Protein AF-A0A5E8CIC0-F1 (afdb_monomer)

Nearest PDB structures (foldseek):
  3zmn-assembly1_A  TM=2.992E-01  e=5.998E-02  Thermus virus P23-77
  3zmn-assembly2_B  TM=2.640E-01  e=3.863E-02  Thermus virus P23-77
  4uzf-assembly1_B  TM=4.638E-01  e=5.771E+00  Corynebacterium ammoniagenes

Solvent-accessible surface area (backbone atoms only — not comparable to full-atom values): 14334 Å² total; per-residue (Å²): 133,67,66,70,59,53,53,54,54,51,55,51,54,63,77,63,66,60,96,82,53,87,76,54,77,46,60,49,79,55,92,96,39,84,49,69,70,79,81,89,80,71,82,80,65,93,77,69,77,67,50,43,38,37,36,42,49,39,69,47,34,42,41,41,83,91,77,33,32,39,39,35,65,70,59,86,79,26,30,36,39,30,54,34,68,86,74,70,45,68,46,69,48,54,73,64,69,58,24,46,46,48,64,42,81,52,90,89,17,34,57,74,49,52,26,51,29,38,38,36,43,87,97,39,79,42,68,34,34,43,64,41,41,41,78,53,95,72,15,46,37,33,36,47,47,63,95,66,94,72,65,55,66,44,54,68,28,37,35,41,36,43,60,74,73,80,63,65,87,62,56,39,75,45,74,42,84,92,79,36,70,48,56,39,91,84,82,59,51,46,37,27,34,75,48,79,45,82,44,86,62,63,77,66,23,70,73,70,75,44,45,83,83,60,60,47,56,25,43,33,38,30,30,72,84,79,63,53,75,46,84,40,75,68,68,93,80,75,80,84,128

pLDDT: mean 70.11, std 19.95, range [30.8, 96.62]

Sequence (241 aa):
MNENIIKLILQHIENNKNKKSIYQEDILLNENRLNIKIHQNSILDSHTLIKLLYVVKFNKAEFNPVNNTLVLPYNNNSIIEFEDRPGRNFRFIDHKSFSELWIDKSHNSFVNIPPNAVLYENNRLVMIVIKNAYLSNNNIVLEIETEQLLPLKLKDGAIFIDNKEIESEIPNEIEIKEKKKLCCSICKNNKFYTQKSMLRKGRVASYFNLEWLFDDKAIIYICSECSHIHWFKSKDKFLFK

Radius of gyration: 22.72 Å; Cα contacts (8 Å, |Δi|>4): 418; chains: 1; bounding box: 58×45×54 Å

Secondary structure (DSSP, 8-state):
--HHHHHHHHHHHHHT--TT-GGGTTEEEETTEEEE---------TT-----EEEEEEEEEEEETTTTEEEE---TT-EEEE-STTT--EEEE-HHHHHHTTT--STTSTTTSPPEEEEEETTEEEEEEEEEEEEETTEEEEEEE-SS---SEEEEEEEEEE-------S-EE-EETTTEEP--TTT---EEEEEEEEE--HHHHHHTT-GGGTPEEEEEEEETTT-PEEEEE-SS-----

Structure (mmCIF, N/CA/C/O backbone):
data_AF-A0A5E8CIC0-F1
#
_entry.id   AF-A0A5E8CIC0-F1
#
loop_
_atom_site.group_PDB
_atom_site.id
_atom_site.type_symbol
_atom_site.label_atom_id
_atom_site.label_alt_id
_atom_site.label_comp_id
_atom_site.label_asym_id
_atom_site.label_entity_id
_atom_site.label_seq_id
_atom_site.pdbx_PDB_ins_code
_atom_site.Cartn_x
_atom_site.Cartn_y
_atom_site.Cartn_z
_atom_site.occupancy
_atom_site.B_iso_or_equiv
_atom_site.auth_seq_id
_atom_site.auth_comp_id
_atom_site.auth_asym_id
_atom_site.auth_atom_id
_atom_site.pdbx_PDB_model_num
ATOM 1 N N . MET A 1 1 ? -12.520 -14.413 -19.252 1.00 47.12 1 MET A N 1
ATOM 2 C CA . MET A 1 1 ? -12.719 -15.196 -18.009 1.00 47.12 1 MET A CA 1
ATOM 3 C C . MET A 1 1 ? -13.109 -16.610 -18.424 1.00 47.12 1 MET A C 1
ATOM 5 O O . MET A 1 1 ? -13.929 -16.729 -19.320 1.00 47.12 1 MET A O 1
ATOM 9 N N . ASN A 1 2 ? -12.457 -17.652 -17.904 1.00 39.94 2 ASN A N 1
ATOM 10 C CA . ASN A 1 2 ? -12.567 -19.023 -18.428 1.00 39.94 2 ASN A CA 1
ATOM 11 C C . ASN A 1 2 ? -13.924 -19.652 -18.037 1.00 39.94 2 ASN A C 1
ATOM 13 O O . ASN A 1 2 ? -14.198 -19.802 -16.847 1.00 39.94 2 ASN A O 1
ATOM 17 N N . GLU A 1 3 ? -14.774 -19.997 -19.011 1.00 44.31 3 GLU A N 1
ATOM 18 C CA . GLU A 1 3 ? -16.147 -20.506 -18.798 1.00 44.31 3 GLU A CA 1
ATOM 19 C C . GLU A 1 3 ? -16.216 -21.729 -17.871 1.00 44.31 3 GLU A C 1
ATOM 21 O O . GLU A 1 3 ? -17.194 -21.917 -17.144 1.00 44.31 3 GLU A O 1
ATOM 26 N N . ASN A 1 4 ? -15.153 -22.533 -17.838 1.00 47.78 4 ASN A N 1
ATOM 27 C CA . ASN A 1 4 ? -15.059 -23.707 -16.974 1.00 47.78 4 ASN A CA 1
ATOM 28 C C . ASN A 1 4 ? -15.017 -23.345 -15.483 1.00 47.78 4 ASN A C 1
ATOM 30 O O . ASN A 1 4 ? -15.596 -24.053 -14.663 1.00 47.78 4 ASN A O 1
ATOM 34 N N . ILE A 1 5 ? -14.399 -22.214 -15.129 1.00 44.72 5 ILE A N 1
ATOM 35 C CA . ILE A 1 5 ? -14.364 -21.727 -13.744 1.00 44.72 5 ILE A CA 1
ATOM 36 C C . ILE A 1 5 ? -15.764 -21.273 -13.318 1.00 44.72 5 ILE A C 1
ATOM 38 O O . ILE A 1 5 ? -16.198 -21.572 -12.209 1.00 44.72 5 ILE A O 1
ATOM 42 N N . ILE A 1 6 ? -16.503 -20.617 -14.219 1.00 48.91 6 ILE A N 1
ATOM 43 C CA . ILE A 1 6 ? -17.875 -20.164 -13.952 1.00 48.91 6 ILE A CA 1
ATOM 44 C C . ILE A 1 6 ? -18.789 -21.366 -13.684 1.00 48.91 6 ILE A C 1
ATOM 46 O O . ILE A 1 6 ? -19.498 -21.377 -12.682 1.00 48.91 6 ILE A O 1
ATOM 50 N N . LYS A 1 7 ? -18.729 -22.417 -14.512 1.00 51.09 7 LYS A N 1
ATOM 51 C CA . LYS A 1 7 ? -19.542 -23.634 -14.326 1.00 51.09 7 LYS A CA 1
ATOM 52 C C . LYS A 1 7 ? -19.268 -24.339 -12.993 1.00 51.09 7 LYS A C 1
ATOM 54 O O . LYS A 1 7 ? -20.214 -24.758 -12.329 1.00 51.09 7 LYS A O 1
ATOM 59 N N . LEU A 1 8 ? -18.001 -24.415 -12.579 1.00 52.31 8 LEU A N 1
ATOM 60 C CA . LEU A 1 8 ? -17.613 -25.009 -11.295 1.00 52.31 8 LEU A CA 1
ATOM 61 C C . LEU A 1 8 ? -18.148 -24.210 -10.099 1.00 52.31 8 LEU A C 1
ATOM 63 O O . LEU A 1 8 ? -18.638 -24.801 -9.137 1.00 52.31 8 LEU A O 1
ATOM 67 N N . ILE A 1 9 ? -18.108 -22.875 -10.174 1.00 50.38 9 ILE A N 1
ATOM 68 C CA . ILE A 1 9 ? -18.680 -21.998 -9.142 1.00 50.38 9 ILE A CA 1
ATOM 69 C C . ILE A 1 9 ? -20.198 -22.218 -9.042 1.00 50.38 9 ILE A C 1
ATOM 71 O O . ILE A 1 9 ? -20.721 -22.389 -7.941 1.00 50.38 9 ILE A O 1
ATOM 75 N N . LEU A 1 10 ? -20.898 -22.278 -10.179 1.00 53.88 10 LEU A N 1
ATOM 76 C CA . LEU A 1 10 ? -22.354 -22.447 -10.225 1.00 53.88 10 LEU A CA 1
ATOM 77 C C . LEU A 1 10 ? -22.821 -23.793 -9.651 1.00 53.88 10 LEU A C 1
ATOM 79 O O . LEU A 1 10 ? -23.682 -23.807 -8.770 1.00 53.88 10 LEU A O 1
ATOM 83 N N . GLN A 1 11 ? -22.215 -24.909 -10.071 1.00 57.19 11 GLN A N 1
ATOM 84 C CA . GLN A 1 11 ? -22.552 -26.240 -9.545 1.00 57.19 11 GLN A CA 1
ATOM 85 C C . GLN A 1 11 ? -22.334 -26.338 -8.031 1.00 57.19 11 GLN A C 1
ATOM 87 O O . GLN A 1 11 ? -23.112 -26.969 -7.316 1.00 57.19 11 GLN A O 1
ATOM 92 N N . HIS A 1 12 ? -21.285 -25.699 -7.513 1.00 54.22 12 HIS A N 1
ATOM 93 C CA . HIS A 1 12 ? -20.985 -25.758 -6.089 1.00 54.22 12 HIS A CA 1
ATOM 94 C C . HIS A 1 12 ? -21.960 -24.925 -5.241 1.00 54.22 12 HIS A C 1
ATOM 96 O O . HIS A 1 12 ? -22.318 -25.347 -4.139 1.00 54.22 12 HIS A O 1
ATOM 102 N N . ILE A 1 13 ? -22.424 -23.774 -5.747 1.00 54.78 13 ILE A N 1
ATOM 103 C CA . ILE A 1 13 ? -23.459 -22.963 -5.084 1.00 54.78 13 ILE A CA 1
ATOM 104 C C . ILE A 1 13 ? -24.761 -23.761 -4.966 1.00 54.78 13 ILE A C 1
ATOM 106 O O . ILE A 1 13 ? -25.370 -23.776 -3.897 1.00 54.78 13 ILE A O 1
ATOM 110 N N . GLU A 1 14 ? -25.168 -24.464 -6.024 1.00 60.12 14 GLU A N 1
ATOM 111 C CA . GLU A 1 14 ? -26.370 -25.304 -5.999 1.00 60.12 14 GLU A CA 1
ATOM 112 C C . GLU A 1 14 ? -26.264 -26.456 -5.000 1.00 60.12 14 GLU A C 1
ATOM 114 O O . GLU A 1 14 ? -27.178 -26.651 -4.197 1.00 60.12 14 GLU A O 1
ATOM 119 N N . ASN A 1 15 ? -25.125 -27.153 -4.978 1.00 59.12 15 ASN A N 1
ATOM 120 C CA . ASN A 1 15 ? -24.896 -28.291 -4.085 1.00 59.12 15 ASN A CA 1
ATOM 121 C C . ASN A 1 15 ? -24.898 -27.914 -2.594 1.00 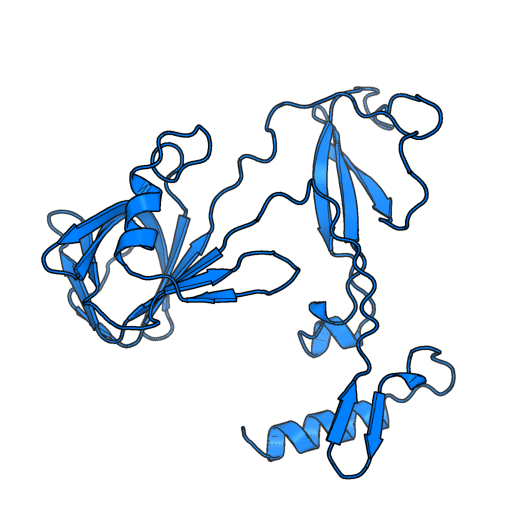59.12 15 ASN A C 1
ATOM 123 O O . ASN A 1 15 ? -25.146 -28.767 -1.745 1.00 59.12 15 ASN A O 1
ATOM 127 N N . ASN A 1 16 ? -24.649 -26.643 -2.261 1.00 52.16 16 ASN A N 1
ATOM 128 C CA . ASN A 1 16 ? -24.585 -26.153 -0.882 1.00 52.16 16 ASN A CA 1
ATOM 129 C C . ASN A 1 16 ? -25.792 -25.286 -0.477 1.00 52.16 16 ASN A C 1
ATOM 131 O O . ASN A 1 16 ? -25.762 -24.627 0.569 1.00 52.16 16 ASN A O 1
ATOM 135 N N . LYS A 1 17 ? -26.881 -25.289 -1.263 1.00 54.56 17 LYS A N 1
ATOM 136 C CA . LYS A 1 17 ? -28.142 -24.625 -0.896 1.00 54.56 17 LYS A CA 1
ATOM 137 C C . LYS A 1 17 ? -28.760 -25.274 0.349 1.00 54.56 17 LYS A C 1
ATOM 139 O O . LYS A 1 17 ? -29.535 -26.223 0.277 1.00 54.56 17 LYS A O 1
ATOM 144 N N . ASN A 1 18 ? -28.467 -24.720 1.522 1.00 48.91 18 ASN A N 1
ATOM 145 C CA . ASN A 1 18 ? -29.140 -25.084 2.765 1.00 48.91 18 ASN A CA 1
ATOM 146 C C . ASN A 1 18 ? -30.475 -24.327 2.903 1.00 48.91 18 ASN A C 1
ATOM 148 O O . ASN A 1 18 ? -30.463 -23.139 3.216 1.00 48.91 18 ASN A O 1
ATOM 152 N N . LYS A 1 19 ? -31.611 -25.008 2.693 1.00 52.91 19 LYS A N 1
ATOM 153 C CA . LYS A 1 19 ? -32.980 -24.440 2.600 1.00 52.91 19 LYS A CA 1
ATOM 154 C C . LYS A 1 19 ? -33.474 -23.626 3.818 1.00 52.91 19 LYS A C 1
ATOM 156 O O . LYS A 1 19 ? -34.600 -23.147 3.804 1.00 52.91 19 LYS A O 1
ATOM 161 N N . LYS A 1 20 ? -32.680 -23.504 4.887 1.00 46.34 20 LYS A N 1
ATOM 162 C CA . LYS A 1 20 ? -33.003 -22.754 6.118 1.00 46.34 20 LYS A CA 1
ATOM 163 C C . LYS A 1 20 ? -32.252 -21.419 6.259 1.00 46.34 20 LYS A C 1
ATOM 165 O O . LYS A 1 20 ? -32.403 -20.749 7.276 1.00 46.34 20 LYS A O 1
ATOM 170 N N . SER A 1 21 ? -31.404 -21.045 5.299 1.00 42.50 21 SER A N 1
ATOM 171 C CA . SER A 1 21 ? -30.601 -19.818 5.373 1.00 42.50 21 SER A CA 1
ATOM 172 C C . SER A 1 21 ? -31.376 -18.601 4.865 1.00 42.50 21 SER A C 1
ATOM 174 O O . SER A 1 21 ? -31.665 -18.506 3.679 1.00 42.50 21 SER A O 1
ATOM 176 N N . ILE A 1 22 ? -31.614 -17.629 5.748 1.00 38.38 22 ILE A N 1
ATOM 177 C CA . ILE A 1 22 ? -32.258 -16.333 5.447 1.00 38.38 22 ILE A CA 1
ATOM 178 C C . ILE A 1 22 ? -31.458 -15.482 4.438 1.00 38.38 22 ILE A C 1
ATOM 180 O O . ILE A 1 22 ? -32.002 -14.586 3.813 1.00 38.38 22 ILE A O 1
ATOM 184 N N . TYR A 1 23 ? -30.167 -15.775 4.249 1.00 38.03 23 TYR A N 1
ATOM 185 C CA . TYR A 1 23 ? -29.283 -15.063 3.314 1.00 38.03 23 TYR A CA 1
ATOM 186 C C . TYR A 1 23 ? -29.353 -15.595 1.871 1.00 38.03 23 TYR A C 1
ATOM 188 O O . TYR A 1 23 ? -28.589 -15.159 1.015 1.00 38.03 23 TYR A O 1
ATOM 196 N N . GLN A 1 24 ? -30.203 -16.591 1.596 1.00 43.81 24 GLN A N 1
ATOM 197 C CA . GLN A 1 24 ? -30.346 -17.158 0.248 1.00 43.81 24 GLN A CA 1
ATOM 198 C C . GLN A 1 24 ? -31.215 -16.315 -0.686 1.00 43.81 24 GLN A C 1
ATOM 200 O O . GLN A 1 24 ? -31.141 -16.514 -1.895 1.00 43.81 24 GLN A O 1
ATOM 205 N N . GLU A 1 25 ? -32.003 -15.378 -0.158 1.00 43.22 25 GLU A N 1
ATOM 206 C CA . GLU A 1 25 ? -32.890 -14.538 -0.971 1.00 43.22 25 GLU A CA 1
ATOM 207 C C . GLU A 1 25 ? -32.123 -13.514 -1.830 1.00 43.22 25 GLU A C 1
ATOM 209 O O . GLU A 1 25 ? -32.597 -13.137 -2.901 1.00 43.22 25 GLU A O 1
ATOM 214 N N . ASP A 1 26 ? -30.902 -13.136 -1.430 1.00 43.47 26 ASP A N 1
ATOM 215 C CA . ASP A 1 26 ? -30.087 -12.124 -2.123 1.00 43.47 26 ASP A CA 1
ATOM 216 C C . ASP A 1 26 ? -29.280 -12.667 -3.314 1.00 43.47 26 ASP A C 1
ATOM 218 O O . ASP A 1 26 ? -28.617 -11.896 -4.013 1.00 43.47 26 ASP A O 1
ATOM 222 N N . ILE A 1 27 ? -29.322 -13.984 -3.551 1.00 44.53 27 ILE A N 1
ATOM 223 C CA . ILE A 1 27 ? -28.591 -14.660 -4.628 1.00 44.53 27 ILE A CA 1
ATOM 224 C C . ILE A 1 27 ? -29.597 -15.408 -5.507 1.00 44.53 27 ILE A C 1
ATOM 226 O O . ILE A 1 27 ? -29.820 -16.613 -5.364 1.00 44.53 27 ILE A O 1
ATOM 230 N N . LEU A 1 28 ? -30.206 -14.684 -6.446 1.00 48.31 28 LEU A N 1
ATOM 231 C CA . LEU A 1 28 ? -31.059 -15.274 -7.477 1.00 48.31 28 LEU A CA 1
ATOM 232 C C . LEU A 1 28 ? -30.212 -15.630 -8.702 1.00 48.31 28 LEU A C 1
ATOM 234 O O . LEU A 1 28 ? -29.611 -14.766 -9.343 1.00 48.31 28 LEU A O 1
ATOM 238 N N . LEU A 1 29 ? -30.182 -16.925 -9.013 1.00 43.41 29 LEU A N 1
ATOM 239 C CA . LEU A 1 29 ? -29.574 -17.493 -10.210 1.00 43.41 29 LEU A CA 1
ATOM 240 C C . LEU A 1 29 ? -30.658 -17.679 -11.268 1.00 43.41 29 LEU A C 1
ATOM 242 O O . LEU A 1 29 ? -31.354 -18.689 -11.260 1.00 43.41 29 LEU A O 1
ATOM 246 N N . ASN A 1 30 ? -30.781 -16.712 -12.174 1.00 48.06 30 ASN A N 1
ATOM 247 C CA . ASN A 1 30 ? -31.585 -16.856 -13.384 1.00 48.06 30 ASN A CA 1
ATOM 248 C C . ASN A 1 30 ? -30.647 -16.747 -14.592 1.00 48.06 30 ASN A C 1
ATOM 250 O O . ASN A 1 30 ? -29.820 -15.841 -14.650 1.00 48.06 30 ASN A O 1
ATOM 254 N N . GLU A 1 31 ? -30.765 -17.677 -15.544 1.00 45.78 31 GLU A N 1
ATOM 255 C CA . GLU A 1 31 ? -30.149 -17.571 -16.879 1.00 45.78 31 GLU A CA 1
ATOM 256 C C . GLU A 1 31 ? -28.626 -17.308 -16.882 1.00 45.78 31 GLU A C 1
ATOM 258 O O . GLU A 1 31 ? -28.138 -16.418 -17.577 1.00 45.78 31 GLU A O 1
ATOM 263 N N . ASN A 1 32 ? -27.846 -18.062 -16.093 1.00 44.47 32 ASN A N 1
ATOM 264 C CA . ASN A 1 32 ? -26.386 -17.882 -15.968 1.00 44.47 32 ASN A CA 1
ATOM 265 C C . ASN A 1 32 ? -25.946 -16.476 -15.505 1.00 44.47 32 ASN A C 1
ATOM 267 O O . ASN A 1 32 ? -24.797 -16.079 -15.715 1.00 44.47 32 ASN A O 1
ATOM 271 N N . ARG A 1 33 ? -26.830 -15.719 -14.846 1.00 39.69 33 ARG A N 1
ATOM 272 C CA . ARG A 1 33 ? -26.513 -14.430 -14.227 1.00 39.69 33 ARG A CA 1
ATOM 273 C C . ARG A 1 33 ? -26.614 -14.534 -12.711 1.00 39.69 33 ARG A C 1
ATOM 275 O O . ARG A 1 33 ? -27.613 -15.000 -12.169 1.00 39.69 33 ARG A O 1
ATOM 282 N N . LEU A 1 34 ? -25.555 -14.094 -12.034 1.00 43.50 34 LEU A N 1
ATOM 283 C CA . LEU A 1 34 ? -25.516 -13.954 -10.583 1.00 43.50 34 LEU A CA 1
ATOM 284 C C . LEU A 1 34 ? -25.986 -12.539 -10.230 1.00 43.50 34 LEU A C 1
ATOM 286 O O . LEU A 1 34 ? -25.218 -11.585 -10.352 1.00 43.50 34 LEU A O 1
ATOM 290 N N . ASN A 1 35 ? -27.244 -12.398 -9.817 1.00 42.59 35 ASN A N 1
ATOM 291 C CA . ASN A 1 35 ? -27.768 -11.121 -9.343 1.00 42.59 35 ASN A CA 1
ATOM 292 C C . ASN A 1 35 ? -27.580 -11.031 -7.829 1.00 42.59 35 ASN A C 1
ATOM 294 O O . ASN A 1 35 ? -28.303 -11.685 -7.082 1.00 42.59 35 ASN A O 1
ATOM 298 N N . ILE A 1 36 ? -26.607 -10.225 -7.398 1.00 45.16 36 ILE A N 1
ATOM 299 C CA . ILE A 1 36 ? -26.367 -9.900 -5.989 1.00 45.16 36 ILE A CA 1
ATOM 300 C C . ILE A 1 36 ? -27.030 -8.551 -5.709 1.00 45.16 36 ILE A C 1
ATOM 302 O O . ILE A 1 36 ? -26.606 -7.529 -6.255 1.00 45.16 36 ILE A O 1
ATOM 306 N N . LYS A 1 37 ? -28.051 -8.523 -4.849 1.00 41.00 37 LYS A N 1
ATOM 307 C CA . LYS A 1 37 ? -28.576 -7.257 -4.320 1.00 41.00 37 LYS A CA 1
ATOM 308 C C . LYS A 1 37 ? -27.679 -6.783 -3.181 1.00 41.00 37 LYS A C 1
ATOM 310 O O . LYS A 1 37 ? -27.692 -7.341 -2.091 1.00 41.00 37 LYS A O 1
ATOM 315 N N . ILE A 1 38 ? -26.888 -5.744 -3.435 1.00 39.06 38 ILE A N 1
ATOM 316 C CA . ILE A 1 38 ? -26.099 -5.087 -2.391 1.00 39.06 38 ILE A CA 1
ATOM 317 C C . ILE A 1 38 ? -27.011 -4.078 -1.691 1.00 39.06 38 ILE A C 1
ATOM 319 O O . ILE A 1 38 ? -27.370 -3.051 -2.268 1.00 39.06 38 ILE A O 1
ATOM 323 N N . HIS A 1 39 ? -27.389 -4.355 -0.444 1.00 37.19 39 HIS A N 1
ATOM 324 C CA . HIS A 1 39 ? -28.019 -3.351 0.407 1.00 37.19 39 HIS A CA 1
ATOM 325 C C . HIS A 1 39 ? -26.967 -2.311 0.813 1.00 37.19 39 HIS A C 1
ATOM 327 O O . HIS A 1 39 ? -26.122 -2.567 1.670 1.00 37.19 39 HIS A O 1
ATOM 333 N N . GLN A 1 40 ? -27.010 -1.134 0.186 1.00 37.78 40 GLN A N 1
ATOM 334 C CA . GLN A 1 40 ? -26.218 0.024 0.596 1.00 37.78 40 GLN A CA 1
ATOM 335 C C . GLN A 1 40 ? -26.738 0.557 1.933 1.00 37.78 40 GLN A C 1
ATOM 337 O O . GLN A 1 40 ? -27.551 1.471 1.970 1.00 37.78 40 GLN A O 1
ATOM 342 N N . ASN A 1 41 ? -26.250 -0.003 3.034 1.00 38.91 41 ASN A N 1
ATOM 343 C CA . ASN A 1 41 ? -26.293 0.656 4.332 1.00 38.91 41 ASN A CA 1
ATOM 344 C C . ASN A 1 41 ? -24.859 0.817 4.830 1.00 38.91 41 ASN A C 1
ATOM 346 O O . ASN A 1 41 ? -24.357 0.015 5.612 1.00 38.91 41 ASN A O 1
ATOM 350 N N . SER A 1 42 ? -24.201 1.877 4.377 1.00 38.28 42 SER A N 1
ATOM 351 C CA . SER A 1 42 ? -23.064 2.438 5.094 1.00 38.28 42 SER A CA 1
ATOM 352 C C . SER A 1 42 ? -23.201 3.950 5.080 1.00 38.28 42 SER A C 1
ATOM 354 O O . SER A 1 42 ? -22.819 4.618 4.121 1.00 38.28 42 SER A O 1
ATOM 356 N N . ILE A 1 43 ? -23.787 4.473 6.154 1.00 37.22 43 ILE A N 1
ATOM 357 C CA . ILE A 1 43 ? -23.564 5.856 6.557 1.00 37.22 43 ILE A CA 1
ATOM 358 C C . ILE A 1 43 ? -22.055 5.970 6.789 1.00 37.22 43 ILE A C 1
ATOM 360 O O . ILE A 1 43 ? -21.462 5.172 7.518 1.00 37.22 43 ILE A O 1
ATOM 364 N N . LEU A 1 44 ? -21.432 6.894 6.069 1.00 37.81 44 LEU A N 1
ATOM 365 C CA . LEU A 1 44 ? -20.011 7.180 6.154 1.00 37.81 44 LEU A CA 1
ATOM 366 C C . LEU A 1 44 ? -19.749 7.843 7.514 1.00 37.81 44 LEU A C 1
ATOM 368 O O . LEU A 1 44 ? -19.946 9.046 7.663 1.00 37.81 44 LEU A O 1
ATOM 372 N N . ASP A 1 45 ? -19.350 7.059 8.517 1.00 38.34 45 ASP A N 1
ATOM 373 C CA . ASP A 1 45 ? -18.849 7.610 9.777 1.00 38.34 45 ASP A CA 1
ATOM 374 C C . ASP A 1 45 ? -17.614 8.467 9.475 1.00 38.34 45 ASP A C 1
ATOM 376 O O . ASP A 1 45 ? -16.582 7.966 9.008 1.00 38.34 45 ASP A O 1
ATOM 380 N N . SER A 1 46 ? -17.724 9.762 9.773 1.00 39.94 46 SER A N 1
ATOM 381 C CA . SER A 1 46 ? -16.785 10.849 9.460 1.00 39.94 46 SER A CA 1
ATOM 382 C C . SER A 1 46 ? -15.418 10.765 10.159 1.00 39.94 46 SER A C 1
ATOM 384 O O . SER A 1 46 ? -14.669 11.737 10.172 1.00 39.94 46 SER A O 1
ATOM 386 N N . HIS A 1 47 ? -15.070 9.611 10.730 1.00 41.25 47 HIS A N 1
ATOM 387 C CA . HIS A 1 47 ? -13.788 9.347 11.390 1.00 41.25 47 HIS A CA 1
ATOM 388 C C . HIS A 1 47 ? -13.129 8.039 10.929 1.00 41.25 47 HIS A C 1
ATOM 390 O O . HIS A 1 47 ? -12.279 7.475 11.621 1.00 41.25 47 HIS A O 1
ATOM 396 N N . THR A 1 48 ? -13.500 7.514 9.759 1.00 42.97 48 THR A N 1
ATOM 397 C CA . THR A 1 48 ? -12.743 6.409 9.159 1.00 42.97 48 THR A CA 1
ATOM 398 C C . THR A 1 48 ? -11.478 6.974 8.523 1.00 42.97 48 THR A C 1
ATOM 400 O O . THR A 1 48 ? -11.524 7.533 7.434 1.00 42.97 48 THR A O 1
ATOM 403 N N . LEU A 1 49 ? -10.359 6.864 9.244 1.00 48.91 49 LEU A N 1
ATOM 404 C CA . LEU A 1 49 ? -9.031 7.158 8.715 1.00 48.91 49 LEU A CA 1
ATOM 405 C C . LEU A 1 49 ? -8.819 6.350 7.426 1.00 48.91 49 LEU A C 1
ATOM 407 O O . LEU A 1 49 ? -9.040 5.137 7.380 1.00 48.91 49 LEU A O 1
ATOM 411 N N . ILE A 1 50 ? -8.474 7.072 6.367 1.00 50.38 50 ILE A N 1
ATOM 412 C CA . ILE A 1 50 ? -8.294 6.572 5.007 1.00 50.38 50 ILE A CA 1
ATOM 413 C C . ILE A 1 50 ? -7.024 5.710 4.995 1.00 50.38 50 ILE A C 1
ATOM 415 O O . ILE A 1 50 ? -5.905 6.219 5.025 1.00 50.38 50 ILE A O 1
ATOM 419 N N . LYS A 1 51 ? -7.189 4.382 4.978 1.00 57.91 51 LYS A N 1
ATOM 420 C CA . LYS A 1 51 ? -6.077 3.426 4.876 1.00 57.91 51 LYS A CA 1
ATOM 421 C C . LYS A 1 51 ? -5.662 3.284 3.415 1.00 57.91 51 LYS A C 1
ATOM 423 O O . LYS A 1 51 ? -6.161 2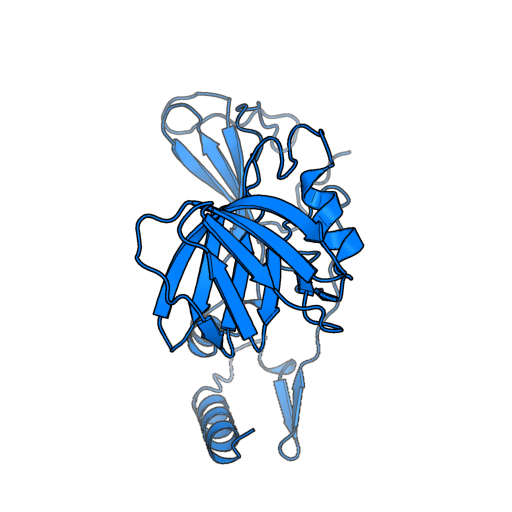.397 2.723 1.00 57.91 51 LYS A O 1
ATOM 428 N N . LEU A 1 52 ? -4.717 4.106 2.969 1.00 64.62 52 LEU A N 1
ATOM 429 C CA . LEU A 1 52 ? -4.254 4.106 1.580 1.00 64.62 52 LEU A CA 1
ATOM 430 C C . LEU A 1 52 ? -3.315 2.927 1.292 1.00 64.62 52 LEU A C 1
ATOM 432 O O . LEU A 1 52 ? -2.358 2.682 2.025 1.00 64.62 52 LEU A O 1
ATOM 436 N N . LEU A 1 53 ? -3.613 2.185 0.228 1.00 77.75 53 LEU A N 1
ATOM 437 C CA . LEU A 1 53 ? -2.688 1.259 -0.430 1.00 77.75 53 LEU A CA 1
ATOM 438 C C . LEU A 1 53 ? -2.435 1.823 -1.823 1.00 77.75 53 LEU A C 1
ATOM 440 O O . LEU A 1 53 ? -3.387 2.214 -2.500 1.00 77.75 53 LEU A O 1
ATOM 444 N N . TYR A 1 54 ? -1.186 1.818 -2.269 1.00 86.00 54 TYR A N 1
ATOM 445 C CA . TYR A 1 54 ? -0.848 2.187 -3.637 1.00 86.00 54 TYR A CA 1
ATOM 446 C C . TYR A 1 54 ? -0.311 0.982 -4.394 1.00 86.00 54 TYR A C 1
ATOM 448 O O . TYR A 1 54 ? 0.421 0.156 -3.848 1.00 86.00 54 TYR A O 1
ATOM 456 N N . VAL A 1 55 ? -0.666 0.880 -5.670 1.00 88.19 55 VAL A N 1
ATOM 457 C CA . VAL A 1 55 ? -0.096 -0.105 -6.589 1.00 88.19 55 VAL A CA 1
ATOM 458 C C . VAL A 1 55 ? 0.477 0.622 -7.787 1.00 88.19 55 VAL A C 1
ATOM 460 O O . VAL A 1 55 ? -0.271 1.222 -8.555 1.00 88.19 55 VAL A O 1
ATOM 463 N N . VAL A 1 56 ? 1.794 0.535 -7.964 1.00 90.81 56 VAL A N 1
ATOM 464 C CA . VAL A 1 56 ? 2.502 1.091 -9.120 1.00 90.81 56 VAL A CA 1
ATOM 465 C C . VAL A 1 56 ? 2.847 -0.044 -10.076 1.00 90.81 56 VAL A C 1
ATOM 467 O O . VAL A 1 56 ? 3.740 -0.845 -9.812 1.00 90.81 56 VAL A O 1
ATOM 470 N N . LYS A 1 57 ? 2.118 -0.141 -11.184 1.00 91.62 57 LYS A N 1
ATOM 471 C CA . LYS A 1 57 ? 2.357 -1.109 -12.260 1.00 91.62 57 LYS A CA 1
ATOM 472 C C . LYS A 1 57 ? 3.425 -0.592 -13.212 1.00 91.62 57 LYS A C 1
ATOM 474 O O . LYS A 1 57 ? 3.468 0.599 -13.509 1.00 91.62 57 LYS A O 1
ATOM 479 N N . PHE A 1 58 ? 4.229 -1.488 -13.768 1.00 90.69 58 PHE A N 1
ATOM 480 C CA . PHE A 1 58 ? 5.210 -1.127 -14.783 1.00 90.69 58 PHE A CA 1
ATOM 481 C C . PHE A 1 58 ? 5.410 -2.260 -15.789 1.00 90.69 58 PHE A C 1
ATOM 483 O O . PHE A 1 58 ? 5.500 -3.427 -15.424 1.00 90.69 58 PHE A O 1
ATOM 490 N N . ASN A 1 59 ? 5.546 -1.906 -17.068 1.00 89.81 59 ASN A N 1
ATOM 491 C CA . ASN A 1 59 ? 5.939 -2.868 -18.107 1.00 89.81 59 ASN A CA 1
ATOM 492 C C . ASN A 1 59 ? 7.464 -3.032 -18.154 1.00 89.81 59 ASN A C 1
ATOM 494 O O . ASN A 1 59 ? 7.987 -4.062 -18.569 1.00 89.81 59 ASN A O 1
ATOM 498 N N . LYS A 1 60 ? 8.193 -1.996 -17.731 1.00 93.44 60 LYS A N 1
ATOM 499 C CA . LYS A 1 60 ? 9.650 -1.973 -17.650 1.00 93.44 60 LYS A CA 1
ATOM 500 C C . LYS A 1 60 ? 10.066 -1.129 -16.453 1.00 93.44 60 LYS A C 1
ATOM 502 O O . LYS A 1 60 ? 9.490 -0.067 -16.255 1.00 93.44 60 LYS A O 1
ATOM 507 N N . ALA A 1 61 ? 11.072 -1.568 -15.712 1.00 94.75 61 ALA A N 1
ATOM 508 C CA . ALA A 1 61 ? 11.766 -0.747 -14.728 1.00 94.75 61 ALA A CA 1
ATOM 509 C C . ALA A 1 61 ? 13.277 -0.962 -14.839 1.00 94.75 61 ALA A C 1
ATOM 511 O O . ALA A 1 61 ? 13.728 -2.038 -15.246 1.00 94.75 61 ALA A O 1
ATOM 512 N N . GLU A 1 62 ? 14.057 0.061 -14.504 1.00 96.62 62 GLU A N 1
ATOM 513 C CA . GLU A 1 62 ? 15.519 -0.011 -14.494 1.00 96.62 62 GLU A CA 1
ATOM 514 C C . GLU A 1 62 ? 16.030 0.211 -13.075 1.00 96.62 62 GLU A C 1
ATOM 516 O O . GLU A 1 62 ? 15.760 1.246 -12.468 1.00 96.62 62 GLU A O 1
ATOM 521 N N . PHE A 1 63 ? 16.736 -0.784 -12.544 1.00 96.31 63 PHE A N 1
ATOM 522 C CA . PHE A 1 63 ? 17.343 -0.722 -11.223 1.00 96.31 63 PHE A CA 1
ATOM 523 C C . PHE A 1 63 ? 18.818 -0.350 -11.345 1.00 96.31 63 PHE A C 1
ATOM 525 O O . PHE A 1 63 ? 19.575 -0.991 -12.081 1.00 96.31 63 PHE A O 1
ATOM 532 N N . ASN A 1 64 ? 19.228 0.670 -10.599 1.00 95.50 64 ASN A N 1
ATOM 533 C CA . ASN A 1 64 ? 20.614 1.075 -10.464 1.00 95.50 64 ASN A CA 1
ATOM 534 C C . ASN A 1 64 ? 21.137 0.677 -9.069 1.00 95.50 64 ASN A C 1
ATOM 536 O O . ASN A 1 64 ? 20.737 1.279 -8.073 1.00 95.50 64 ASN A O 1
ATOM 540 N N . PRO A 1 65 ? 22.053 -0.305 -8.979 1.00 92.06 65 PRO A N 1
ATOM 541 C CA . PRO A 1 65 ? 22.573 -0.787 -7.701 1.00 92.06 65 PRO A CA 1
ATOM 542 C C . PRO A 1 65 ? 23.571 0.175 -7.039 1.00 92.06 65 PRO A C 1
ATOM 544 O O . PRO A 1 65 ? 23.912 -0.020 -5.880 1.00 92.06 65 PRO A O 1
ATOM 547 N N . VAL A 1 66 ? 24.078 1.192 -7.750 1.00 90.44 66 VAL A N 1
ATOM 548 C CA . VAL A 1 66 ? 25.079 2.128 -7.200 1.00 90.44 66 VAL A CA 1
ATOM 549 C C . VAL A 1 66 ? 24.438 3.115 -6.228 1.00 90.44 66 VAL A C 1
ATOM 551 O O . VAL A 1 66 ? 25.016 3.444 -5.199 1.00 90.44 66 VAL A O 1
ATOM 554 N N . ASN A 1 67 ? 23.243 3.594 -6.560 1.00 91.88 67 ASN A N 1
ATOM 555 C CA . ASN A 1 67 ? 22.483 4.565 -5.773 1.00 91.88 67 ASN A CA 1
ATOM 556 C C . ASN A 1 67 ? 21.155 3.988 -5.253 1.00 91.88 67 ASN A C 1
ATOM 558 O O . ASN A 1 67 ? 20.345 4.734 -4.713 1.00 91.88 67 ASN A O 1
ATOM 562 N N . ASN A 1 68 ? 20.933 2.683 -5.436 1.00 93.94 68 ASN A N 1
ATOM 563 C CA . ASN A 1 68 ? 19.698 1.973 -5.114 1.00 93.94 68 ASN A CA 1
ATOM 564 C C . ASN A 1 68 ? 18.436 2.679 -5.625 1.00 93.94 68 ASN A C 1
ATOM 566 O O . ASN A 1 68 ? 17.447 2.811 -4.902 1.00 93.94 68 ASN A O 1
ATOM 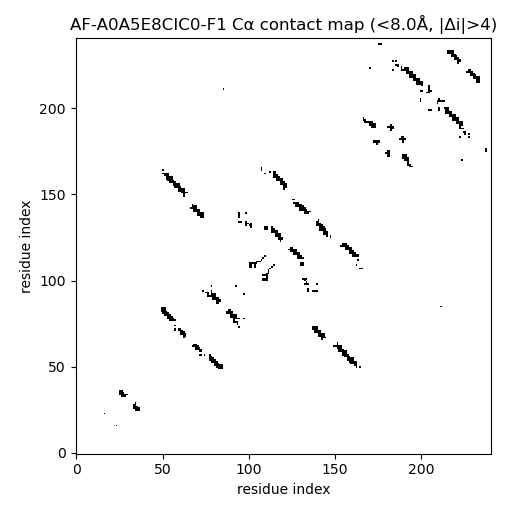570 N N . THR A 1 69 ? 18.458 3.134 -6.880 1.00 96.31 69 THR A N 1
ATOM 571 C CA . THR A 1 69 ? 17.276 3.741 -7.494 1.00 96.31 69 THR A CA 1
ATOM 572 C C . THR A 1 69 ? 16.568 2.793 -8.446 1.00 96.31 69 THR A C 1
ATOM 574 O O . THR A 1 69 ? 17.189 2.072 -9.226 1.00 96.31 69 THR A O 1
ATOM 577 N N . LEU A 1 70 ? 15.238 2.817 -8.403 1.00 96.06 70 LEU A N 1
ATOM 578 C CA . LEU A 1 70 ? 14.367 2.136 -9.348 1.00 96.06 70 LEU A CA 1
ATOM 579 C C . LEU A 1 70 ? 13.645 3.181 -10.200 1.00 96.06 70 LEU A C 1
ATOM 581 O O . LEU A 1 70 ? 12.858 3.979 -9.693 1.00 96.06 70 LEU A O 1
ATOM 585 N N . VAL A 1 71 ? 13.921 3.175 -11.502 1.00 96.62 71 VAL A N 1
ATOM 586 C CA . VAL A 1 71 ? 13.328 4.104 -12.467 1.00 96.62 71 VAL A CA 1
ATOM 587 C C . VAL A 1 71 ? 12.156 3.430 -13.167 1.00 96.62 71 VAL A C 1
ATOM 589 O O . VAL A 1 71 ? 12.312 2.402 -13.832 1.00 96.62 71 VAL A O 1
ATOM 592 N N . LEU A 1 72 ? 10.981 4.036 -13.030 1.00 94.62 72 LEU A N 1
ATOM 593 C CA . LEU A 1 72 ? 9.713 3.599 -13.594 1.00 94.62 72 LEU A CA 1
ATOM 594 C C . LEU A 1 72 ? 9.300 4.590 -14.691 1.00 94.62 72 LEU A C 1
ATOM 596 O O . LEU A 1 72 ? 8.980 5.742 -14.384 1.00 94.62 72 LEU A O 1
ATOM 600 N N . PRO A 1 73 ? 9.320 4.181 -15.971 1.00 90.94 73 PRO A N 1
ATOM 601 C CA . PRO A 1 73 ? 8.924 5.038 -17.072 1.00 90.94 73 PRO A CA 1
ATOM 602 C C . PRO A 1 73 ? 7.485 5.528 -16.945 1.00 90.94 73 PRO A C 1
ATOM 604 O O . PRO A 1 73 ? 6.620 4.814 -16.428 1.00 90.94 73 PRO A O 1
ATOM 607 N N . TYR A 1 74 ? 7.226 6.720 -17.484 1.00 87.38 74 TYR A N 1
ATOM 608 C CA . TYR A 1 74 ? 5.873 7.256 -17.545 1.00 87.38 74 TYR A CA 1
ATOM 609 C C . TYR A 1 74 ? 4.906 6.270 -18.208 1.00 87.38 74 TYR A C 1
ATOM 611 O O . TYR A 1 74 ? 5.156 5.765 -19.306 1.00 87.38 74 TYR A O 1
ATOM 619 N N . ASN A 1 75 ? 3.777 6.028 -17.550 1.00 81.56 75 ASN A N 1
ATOM 620 C CA . ASN A 1 75 ? 2.683 5.256 -18.110 1.00 81.56 75 ASN A CA 1
ATOM 621 C C . ASN A 1 75 ? 1.360 5.750 -17.523 1.00 81.56 75 ASN A C 1
ATOM 623 O O . ASN A 1 75 ? 1.229 5.915 -16.308 1.00 81.56 75 ASN A O 1
ATOM 627 N N . ASN A 1 76 ? 0.372 5.966 -18.388 1.00 76.38 76 ASN A N 1
ATOM 628 C CA . ASN A 1 76 ? -0.960 6.363 -17.956 1.00 76.38 76 ASN A CA 1
ATOM 629 C C . ASN A 1 76 ? -1.611 5.238 -17.155 1.00 76.38 76 ASN A C 1
ATOM 631 O O . ASN A 1 76 ? -1.479 4.061 -17.490 1.00 76.38 76 ASN A O 1
ATOM 635 N N . ASN A 1 77 ? -2.358 5.609 -16.114 1.00 77.31 77 ASN A N 1
ATOM 636 C CA . ASN A 1 77 ? -3.118 4.676 -15.279 1.00 77.31 77 ASN A CA 1
ATOM 637 C C . ASN A 1 77 ? -2.252 3.562 -14.657 1.00 77.31 77 ASN A C 1
ATOM 639 O O . ASN A 1 77 ? -2.735 2.464 -14.370 1.00 77.31 77 ASN A O 1
ATOM 643 N N . SER A 1 78 ? -0.960 3.831 -14.454 1.00 84.69 78 SER A N 1
ATOM 644 C CA . SER A 1 78 ? -0.038 2.875 -13.846 1.00 84.69 78 SER A CA 1
ATOM 645 C C . SER A 1 78 ? -0.113 2.870 -12.324 1.00 84.69 78 SER A C 1
ATOM 647 O O . SER A 1 78 ? 0.286 1.884 -11.713 1.00 84.69 78 SER A O 1
ATOM 649 N N . ILE A 1 79 ? -0.632 3.937 -11.714 1.00 88.31 79 ILE A N 1
ATOM 650 C CA . ILE A 1 79 ? -0.700 4.099 -10.263 1.00 88.31 79 ILE A CA 1
ATOM 651 C C . ILE A 1 79 ? -2.151 4.031 -9.828 1.00 88.31 79 ILE A C 1
ATOM 653 O O . ILE A 1 79 ? -2.988 4.810 -10.285 1.00 88.31 79 ILE A O 1
ATOM 657 N N . ILE A 1 80 ? -2.436 3.080 -8.952 1.00 85.44 80 ILE A N 1
ATOM 658 C CA . ILE A 1 80 ? -3.755 2.865 -8.373 1.00 85.44 80 ILE A CA 1
ATOM 659 C C . ILE A 1 80 ? -3.661 3.212 -6.899 1.00 85.44 80 ILE A C 1
ATOM 661 O O . ILE A 1 80 ? -2.858 2.618 -6.184 1.00 85.44 80 ILE A O 1
ATOM 665 N N . GLU A 1 81 ? -4.493 4.139 -6.455 1.00 84.94 81 GLU A N 1
ATOM 666 C CA . GLU A 1 81 ? -4.696 4.455 -5.048 1.00 84.94 81 GLU A CA 1
ATOM 667 C C . GLU A 1 81 ? -5.997 3.808 -4.577 1.00 84.94 81 GLU A C 1
ATOM 669 O O . GLU A 1 81 ? -7.042 3.971 -5.209 1.00 84.94 81 GLU A O 1
ATOM 674 N N . PHE A 1 82 ? -5.935 3.075 -3.469 1.00 78.50 82 PHE A N 1
ATOM 675 C CA . PHE A 1 82 ? -7.102 2.523 -2.789 1.00 78.50 82 PHE A CA 1
ATOM 676 C C . PHE A 1 82 ? -7.502 3.452 -1.642 1.00 78.50 82 PHE A C 1
ATOM 678 O O . PHE A 1 82 ? -6.775 3.537 -0.657 1.00 78.50 82 PHE A O 1
ATOM 685 N N . GLU A 1 83 ? -8.645 4.127 -1.771 1.00 62.75 83 GLU A N 1
ATOM 686 C CA . GLU A 1 83 ? -9.055 5.239 -0.896 1.00 62.75 83 GLU A CA 1
ATOM 687 C C . GLU A 1 83 ? -9.685 4.775 0.427 1.00 62.75 83 GLU A C 1
ATOM 689 O O . GLU A 1 83 ? -9.392 5.306 1.490 1.00 62.75 83 GLU A O 1
ATOM 694 N N . ASP A 1 84 ? -10.541 3.758 0.405 1.00 55.94 84 ASP A N 1
ATOM 695 C CA . ASP A 1 84 ? -11.178 3.238 1.618 1.00 55.94 84 ASP A CA 1
ATOM 696 C C . ASP A 1 84 ? -10.921 1.741 1.688 1.00 55.94 84 ASP A C 1
ATOM 698 O O . ASP A 1 84 ? -11.484 0.961 0.920 1.00 55.94 84 ASP A O 1
ATOM 702 N N . ARG A 1 85 ? -10.063 1.312 2.613 1.00 56.69 85 ARG A N 1
ATOM 703 C CA . ARG A 1 85 ? -10.024 -0.091 3.026 1.00 56.69 85 ARG A CA 1
ATOM 704 C C . ARG A 1 85 ? -10.900 -0.221 4.279 1.00 56.69 85 ARG A C 1
ATOM 706 O O . ARG A 1 85 ? -10.518 0.295 5.330 1.00 56.69 85 ARG A O 1
ATOM 713 N N . PRO A 1 86 ? -12.045 -0.938 4.216 1.00 47.75 86 PRO A N 1
ATOM 714 C CA . PRO A 1 86 ? -12.397 -1.966 3.229 1.00 47.75 86 PRO A CA 1
ATOM 715 C C . PRO A 1 86 ? -13.409 -1.570 2.141 1.00 47.75 86 PRO A C 1
ATOM 717 O O . PRO A 1 86 ? -13.837 -2.459 1.408 1.00 47.75 86 PRO A O 1
ATOM 720 N N . GLY A 1 87 ? -13.800 -0.296 2.025 1.00 49.97 87 GLY A N 1
ATOM 721 C CA . GLY A 1 87 ? -14.745 0.197 1.007 1.00 49.97 87 GLY A CA 1
ATOM 722 C C . GLY A 1 87 ? -14.359 -0.081 -0.458 1.00 49.97 87 GLY A C 1
ATOM 723 O O . GLY A 1 87 ? -15.219 -0.019 -1.329 1.00 49.97 87 GLY A O 1
ATOM 724 N N . ARG A 1 88 ? -13.101 -0.462 -0.731 1.00 59.75 88 ARG A N 1
ATOM 725 C CA . ARG A 1 88 ? -12.563 -0.941 -2.023 1.00 59.75 88 ARG A CA 1
ATOM 726 C C . ARG A 1 88 ? -12.745 0.023 -3.190 1.00 59.75 88 ARG A C 1
ATOM 728 O O . ARG A 1 88 ? -12.619 -0.384 -4.345 1.00 59.75 88 ARG A O 1
ATOM 735 N N . ASN A 1 89 ? -12.964 1.297 -2.896 1.00 66.88 89 ASN A N 1
ATOM 736 C CA . ASN A 1 89 ? -12.851 2.337 -3.898 1.00 66.88 89 ASN A CA 1
ATOM 737 C C . ASN A 1 89 ? -11.385 2.471 -4.293 1.00 66.88 89 ASN A C 1
ATOM 739 O O . ASN A 1 89 ? -10.492 2.468 -3.441 1.00 66.88 89 ASN A O 1
ATOM 743 N N . PHE A 1 90 ? -11.157 2.558 -5.595 1.00 78.44 90 PHE A N 1
ATOM 744 C CA . PHE A 1 90 ? -9.850 2.847 -6.141 1.00 78.44 90 PHE A CA 1
ATOM 745 C C . PHE A 1 90 ? -9.975 3.939 -7.189 1.00 78.44 90 PHE A C 1
ATOM 747 O O . PHE A 1 90 ? -10.985 4.040 -7.889 1.00 78.44 90 PHE A O 1
ATOM 754 N N . ARG A 1 91 ? -8.911 4.715 -7.332 1.00 82.00 91 ARG A N 1
ATOM 755 C CA . ARG A 1 91 ? -8.754 5.659 -8.430 1.00 82.00 91 ARG A CA 1
ATOM 756 C C . ARG A 1 91 ? -7.366 5.546 -9.029 1.00 82.00 91 ARG A C 1
ATOM 758 O O . ARG A 1 91 ? -6.433 5.046 -8.401 1.00 82.00 91 ARG A O 1
ATOM 765 N N . PHE A 1 92 ? -7.244 6.018 -10.260 1.00 86.00 92 PHE A N 1
ATOM 766 C CA . PHE A 1 92 ? -5.942 6.246 -10.859 1.00 86.00 92 PHE A CA 1
ATOM 767 C C . PHE A 1 92 ? -5.451 7.626 -10.447 1.00 86.00 92 PHE A C 1
ATOM 769 O O . PHE A 1 92 ? -6.205 8.595 -10.523 1.00 86.00 92 PHE A O 1
ATOM 776 N N . ILE A 1 93 ? -4.194 7.698 -10.028 1.00 87.12 93 ILE A N 1
ATOM 777 C CA . ILE A 1 93 ? -3.510 8.962 -9.771 1.00 87.12 93 ILE A CA 1
ATOM 778 C C . ILE A 1 93 ? -2.362 9.118 -10.760 1.00 87.12 93 ILE A C 1
ATOM 780 O O . ILE A 1 93 ? -1.821 8.134 -11.274 1.00 87.12 93 ILE A O 1
ATOM 784 N N . ASP A 1 94 ? -2.016 10.362 -11.067 1.00 89.44 94 ASP A N 1
ATOM 785 C CA . ASP A 1 94 ? -0.883 10.641 -11.935 1.00 89.44 94 ASP A CA 1
ATOM 786 C C . ASP A 1 94 ? 0.450 10.549 -11.172 1.00 89.44 94 ASP A C 1
ATOM 788 O O . ASP A 1 94 ? 0.512 10.443 -9.943 1.00 89.44 94 ASP A O 1
ATOM 792 N N . HIS A 1 95 ? 1.548 10.556 -11.930 1.00 88.31 95 HIS A N 1
ATOM 793 C CA . HIS A 1 95 ? 2.891 10.395 -11.375 1.00 88.31 95 HIS A CA 1
ATOM 794 C C . HIS A 1 95 ? 3.313 11.585 -10.505 1.00 88.31 95 HIS A C 1
ATOM 796 O O . HIS A 1 95 ? 4.105 11.411 -9.579 1.00 88.31 95 HIS A O 1
ATOM 802 N N . LYS A 1 96 ? 2.776 12.779 -10.779 1.00 88.12 96 LYS A N 1
ATOM 803 C CA . LYS A 1 96 ? 3.070 13.992 -10.019 1.00 88.12 96 LYS A CA 1
ATOM 804 C C . LYS A 1 96 ? 2.420 13.910 -8.644 1.00 88.12 96 LYS A C 1
ATOM 806 O O . LYS A 1 96 ? 3.146 13.965 -7.654 1.00 88.12 96 LYS A O 1
ATOM 811 N N . SER A 1 97 ? 1.110 13.674 -8.582 1.00 87.75 97 SER A N 1
ATOM 812 C CA . SER A 1 97 ? 0.376 13.482 -7.329 1.00 87.75 97 SER A CA 1
ATOM 813 C C . SER A 1 97 ? 0.971 12.358 -6.485 1.00 87.75 97 SER A C 1
ATOM 815 O O . SER A 1 97 ? 1.084 12.495 -5.273 1.00 87.75 97 SER A O 1
ATOM 817 N N . PHE A 1 98 ? 1.416 11.266 -7.113 1.00 89.19 98 PHE A N 1
ATOM 818 C CA . PHE A 1 98 ? 2.097 10.189 -6.397 1.00 89.19 98 PHE A CA 1
ATOM 819 C C . PHE A 1 98 ? 3.451 10.619 -5.806 1.00 89.19 98 PHE A C 1
ATOM 821 O O . PHE A 1 98 ? 3.745 10.299 -4.657 1.00 89.19 98 PHE A O 1
ATOM 828 N N . SER A 1 99 ? 4.276 11.364 -6.550 1.00 86.62 99 SER A N 1
ATOM 829 C CA . SER A 1 99 ? 5.566 11.855 -6.037 1.00 86.62 99 SER A CA 1
ATOM 830 C C . SER A 1 99 ? 5.421 12.879 -4.903 1.00 86.62 99 SER A C 1
ATOM 832 O O . SER A 1 99 ? 6.250 12.930 -4.000 1.00 86.62 99 SER A O 1
ATOM 834 N N . GLU A 1 100 ? 4.331 13.650 -4.893 1.00 87.81 100 GLU A N 1
ATOM 835 C CA . GLU A 1 100 ? 4.044 14.639 -3.847 1.00 87.81 100 GLU A CA 1
ATOM 836 C C . GLU A 1 100 ? 3.803 13.997 -2.465 1.00 87.81 100 GLU A C 1
ATOM 838 O O . GLU A 1 100 ? 3.969 14.670 -1.445 1.00 87.81 100 GLU A O 1
ATOM 843 N N . LEU A 1 101 ? 3.529 12.685 -2.400 1.00 83.44 101 LEU A N 1
ATOM 844 C CA . LEU A 1 101 ? 3.421 11.935 -1.139 1.00 83.44 101 LEU A CA 1
ATOM 845 C C . LEU A 1 101 ? 4.730 11.943 -0.323 1.00 83.44 101 LEU A C 1
ATOM 847 O O . LEU A 1 101 ? 4.689 11.817 0.901 1.00 83.44 101 LEU A O 1
ATOM 851 N N . TRP A 1 102 ? 5.878 12.139 -0.985 1.00 84.25 102 TRP A N 1
ATOM 852 C CA . TRP A 1 102 ? 7.206 12.301 -0.369 1.00 84.25 102 TRP A CA 1
ATOM 853 C C . TRP A 1 102 ? 7.629 13.769 -0.198 1.00 84.25 102 TRP A C 1
ATOM 855 O O . TRP A 1 102 ? 8.783 14.058 0.111 1.00 84.25 102 TRP A O 1
ATOM 865 N N . ILE A 1 103 ? 6.712 14.720 -0.383 1.00 80.62 103 ILE A N 1
ATOM 866 C CA . ILE A 1 103 ? 6.953 16.147 -0.114 1.00 80.62 103 ILE A CA 1
ATOM 867 C C . ILE A 1 103 ? 6.197 16.597 1.138 1.00 80.62 103 ILE A C 1
ATOM 869 O O . ILE A 1 103 ? 6.672 17.485 1.852 1.00 80.62 103 ILE A O 1
ATOM 873 N N . ASP A 1 104 ? 5.045 15.984 1.427 1.00 70.94 104 ASP A N 1
ATOM 874 C CA . ASP A 1 104 ? 4.279 16.289 2.632 1.0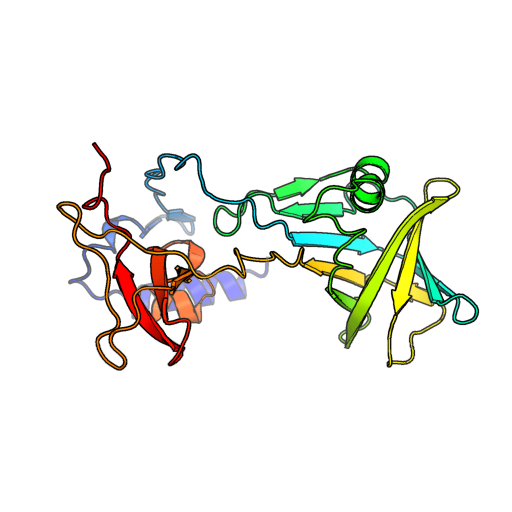0 70.94 104 ASP A CA 1
ATOM 875 C C . ASP A 1 104 ? 5.138 16.061 3.889 1.00 70.94 104 ASP A C 1
ATOM 877 O O . ASP A 1 104 ? 5.736 15.005 4.080 1.00 70.94 104 ASP A O 1
ATOM 881 N N . LYS A 1 105 ? 5.221 17.074 4.755 1.00 62.72 105 LYS A N 1
ATOM 882 C CA . LYS A 1 105 ? 5.972 17.031 6.022 1.00 62.72 105 LYS A CA 1
ATOM 883 C C . LYS A 1 105 ? 5.071 16.777 7.229 1.00 62.72 105 LYS A C 1
ATOM 885 O O . LYS A 1 105 ? 5.521 16.929 8.365 1.00 62.72 105 LYS A O 1
ATOM 890 N N . SER A 1 106 ? 3.802 16.438 7.007 1.00 61.03 106 SER A N 1
ATOM 891 C CA . SER A 1 106 ? 2.894 16.032 8.075 1.00 61.03 106 SER A CA 1
ATOM 892 C C . SER A 1 106 ? 3.450 14.830 8.855 1.00 61.03 106 SER A C 1
ATOM 894 O O . SER A 1 106 ? 4.260 14.054 8.353 1.00 61.03 106 SER A O 1
ATOM 896 N N . HIS A 1 107 ? 3.041 14.666 10.116 1.00 50.66 107 HIS A N 1
ATOM 897 C CA . HIS A 1 107 ? 3.591 13.618 10.993 1.00 50.66 107 HIS A CA 1
ATOM 898 C C . HIS A 1 107 ? 3.375 12.190 10.445 1.00 50.66 107 HIS A C 1
ATOM 900 O O . HIS A 1 107 ? 4.172 11.307 10.740 1.00 50.66 107 HIS A O 1
ATOM 906 N N . ASN A 1 108 ? 2.352 11.993 9.602 1.00 53.59 108 ASN A N 1
ATOM 907 C CA . ASN A 1 108 ? 1.994 10.719 8.971 1.00 53.59 108 ASN A CA 1
ATOM 908 C C . ASN A 1 108 ? 2.258 10.734 7.453 1.00 53.59 108 ASN A C 1
ATOM 910 O O . ASN A 1 108 ? 1.438 10.254 6.670 1.00 53.59 108 ASN A O 1
ATOM 914 N N . SER A 1 109 ? 3.371 11.330 7.030 1.00 61.56 109 SER A N 1
ATOM 915 C CA . SER A 1 109 ? 3.785 11.350 5.629 1.00 61.56 109 SER A CA 1
ATOM 916 C C . SER A 1 109 ? 4.861 10.309 5.327 1.00 61.56 109 SER A C 1
ATOM 918 O O . SER A 1 109 ? 5.587 9.858 6.218 1.00 61.56 109 SER A O 1
ATOM 920 N N . PHE A 1 110 ? 5.029 9.971 4.046 1.00 71.00 110 PHE A N 1
ATOM 921 C CA . PHE A 1 110 ? 6.083 9.052 3.605 1.00 71.00 110 PHE A CA 1
ATOM 922 C C . PHE A 1 110 ? 7.502 9.580 3.841 1.00 71.00 110 PHE A C 1
ATOM 924 O O . PHE A 1 110 ? 8.448 8.796 3.849 1.00 71.00 110 PHE A O 1
ATOM 931 N N . VAL A 1 111 ? 7.651 10.887 4.075 1.00 67.06 111 VAL A N 1
ATOM 932 C CA . VAL A 1 111 ? 8.926 11.505 4.463 1.00 67.06 111 VAL A CA 1
ATOM 933 C C . VAL A 1 111 ? 9.348 11.040 5.850 1.00 67.06 111 VAL A C 1
ATOM 935 O O . VAL A 1 111 ? 10.490 10.638 6.059 1.00 67.06 111 VAL A O 1
ATOM 938 N N . ASN A 1 112 ? 8.419 11.102 6.802 1.00 64.75 112 ASN A N 1
ATOM 939 C CA . ASN A 1 112 ? 8.695 10.765 8.193 1.00 64.75 112 ASN A CA 1
ATOM 940 C C . ASN A 1 112 ? 8.640 9.250 8.423 1.00 64.75 112 ASN A C 1
ATOM 942 O O . ASN A 1 112 ? 9.352 8.727 9.280 1.00 64.75 112 ASN A O 1
ATOM 946 N N . ILE A 1 113 ? 7.817 8.542 7.642 1.00 70.62 113 ILE A N 1
ATOM 947 C CA . ILE A 1 113 ? 7.598 7.101 7.759 1.00 70.62 113 ILE A CA 1
ATOM 948 C C . ILE A 1 113 ? 7.674 6.475 6.362 1.00 70.62 113 ILE A C 1
ATOM 950 O O . ILE A 1 113 ? 6.643 6.275 5.712 1.00 70.62 113 ILE A O 1
ATOM 954 N N . PRO A 1 114 ? 8.888 6.147 5.885 1.00 77.00 114 PRO A N 1
ATOM 955 C CA . PRO A 1 114 ? 9.073 5.484 4.603 1.00 77.00 114 PRO A CA 1
ATOM 956 C C . PRO A 1 114 ? 8.219 4.211 4.517 1.00 77.00 114 PRO A C 1
ATOM 958 O O . PRO A 1 114 ? 8.325 3.344 5.398 1.00 77.00 114 PRO A O 1
ATOM 961 N N . PRO A 1 115 ? 7.361 4.069 3.493 1.00 78.44 115 PRO A N 1
ATOM 962 C CA . PRO A 1 115 ? 6.477 2.925 3.407 1.00 78.44 115 PRO A CA 1
ATOM 963 C C . PRO A 1 115 ? 7.267 1.654 3.097 1.00 78.44 115 PRO A C 1
ATOM 965 O O . PRO A 1 115 ? 8.209 1.633 2.295 1.00 78.44 115 PRO A O 1
ATOM 968 N N . ASN A 1 116 ? 6.823 0.561 3.714 1.00 80.00 116 ASN A N 1
ATOM 969 C CA . ASN A 1 116 ? 7.211 -0.764 3.264 1.00 80.00 116 ASN A CA 1
ATOM 970 C C . ASN A 1 116 ? 6.466 -1.060 1.963 1.00 80.00 116 ASN A C 1
ATOM 972 O O . ASN A 1 116 ? 5.275 -0.764 1.828 1.00 80.00 116 ASN A O 1
ATOM 976 N N . ALA A 1 117 ? 7.156 -1.698 1.031 1.00 86.00 117 ALA A N 1
ATOM 977 C CA . ALA A 1 117 ? 6.567 -2.119 -0.216 1.00 86.00 117 ALA A CA 1
ATOM 978 C C . ALA A 1 117 ? 6.994 -3.535 -0.600 1.00 86.00 117 ALA A C 1
ATOM 980 O O . ALA A 1 117 ? 8.025 -4.055 -0.170 1.00 86.00 117 ALA A O 1
ATOM 981 N N . VAL A 1 118 ? 6.167 -4.159 -1.428 1.00 85.75 118 VAL A N 1
ATOM 982 C CA . VAL A 1 118 ? 6.451 -5.445 -2.053 1.00 85.75 118 VAL A CA 1
ATOM 983 C C . VAL A 1 118 ? 6.575 -5.224 -3.549 1.00 85.75 118 VAL A C 1
ATOM 985 O O . VAL A 1 118 ? 5.618 -4.820 -4.206 1.00 85.75 118 VAL A O 1
ATOM 988 N N . LEU A 1 119 ? 7.752 -5.510 -4.088 1.00 87.38 119 LEU A N 1
ATOM 989 C CA . LEU A 1 119 ? 8.003 -5.582 -5.515 1.00 87.38 119 LEU A CA 1
ATOM 990 C C . LEU A 1 119 ? 7.666 -6.991 -6.005 1.00 87.38 119 LEU A C 1
ATOM 992 O O . LEU A 1 119 ? 8.266 -7.972 -5.570 1.00 87.38 119 LEU A O 1
ATOM 996 N N . TYR A 1 120 ? 6.709 -7.082 -6.919 1.00 84.50 120 TYR A N 1
ATOM 997 C CA . TYR A 1 120 ? 6.371 -8.305 -7.630 1.00 84.50 120 TYR A CA 1
ATOM 998 C C . TYR A 1 120 ? 6.956 -8.269 -9.039 1.00 84.50 120 TYR A C 1
ATOM 1000 O O . TYR A 1 120 ? 6.599 -7.403 -9.842 1.00 84.50 120 TYR A O 1
ATOM 1008 N N . GLU A 1 121 ? 7.827 -9.226 -9.343 1.00 84.62 121 GLU A N 1
ATOM 1009 C CA . GLU A 1 121 ? 8.391 -9.422 -10.678 1.00 84.62 121 GLU A CA 1
ATOM 1010 C C . GLU A 1 121 ? 8.746 -10.899 -10.901 1.00 84.62 121 GLU A C 1
ATOM 1012 O O . GLU A 1 121 ? 9.210 -11.570 -9.981 1.00 84.62 121 GLU A O 1
ATOM 1017 N N . ASN A 1 122 ? 8.482 -11.436 -12.101 1.00 81.31 122 ASN A N 1
ATOM 1018 C CA . ASN A 1 122 ? 8.784 -12.828 -12.480 1.00 81.31 122 ASN A CA 1
ATOM 1019 C C . ASN A 1 122 ? 8.354 -13.886 -11.440 1.00 81.31 122 ASN A C 1
ATOM 1021 O O . ASN A 1 122 ? 9.115 -14.797 -11.107 1.00 81.31 122 ASN A O 1
ATOM 1025 N N . ASN A 1 123 ? 7.127 -13.778 -10.914 1.00 75.69 123 ASN A N 1
ATOM 1026 C CA . ASN A 1 123 ? 6.593 -14.650 -9.853 1.00 75.69 123 ASN A CA 1
ATOM 1027 C C . ASN A 1 123 ? 7.382 -14.628 -8.531 1.00 75.69 123 ASN A C 1
ATOM 1029 O O . ASN A 1 123 ? 7.244 -15.537 -7.712 1.00 75.69 123 ASN A O 1
ATOM 1033 N N . ARG A 1 124 ? 8.187 -13.591 -8.297 1.00 77.38 124 ARG A N 1
ATOM 1034 C CA . ARG A 1 124 ? 8.910 -13.359 -7.048 1.00 77.38 124 ARG A CA 1
ATOM 1035 C C . ARG A 1 124 ? 8.352 -12.132 -6.348 1.00 77.38 124 ARG A C 1
ATOM 1037 O O . ARG A 1 124 ? 7.937 -11.176 -6.995 1.00 77.38 124 ARG A O 1
ATOM 1044 N N . LEU A 1 125 ? 8.348 -12.188 -5.021 1.00 81.81 125 LEU A N 1
ATOM 1045 C CA . LEU A 1 125 ? 7.978 -11.082 -4.147 1.00 81.81 125 LEU A CA 1
ATOM 1046 C C . LEU A 1 125 ? 9.227 -10.660 -3.381 1.00 81.81 125 LEU A C 1
ATOM 1048 O O . LEU A 1 125 ? 9.810 -11.471 -2.662 1.00 81.81 125 LEU A O 1
ATOM 1052 N N . VAL A 1 126 ? 9.627 -9.405 -3.551 1.00 83.56 126 VAL A N 1
ATOM 1053 C CA . VAL A 1 126 ? 10.791 -8.810 -2.898 1.00 83.56 126 VAL A CA 1
ATOM 1054 C C . VAL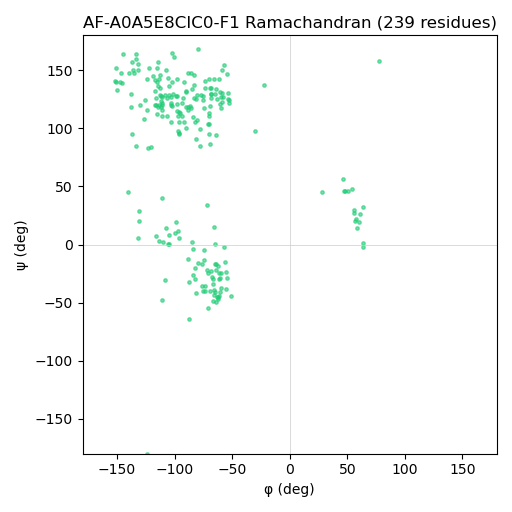 A 1 126 ? 10.320 -7.689 -1.988 1.00 83.56 126 VAL A C 1
ATOM 1056 O O . VAL A 1 126 ? 9.610 -6.784 -2.422 1.00 83.56 126 VAL A O 1
ATOM 1059 N N . MET A 1 127 ? 10.711 -7.752 -0.719 1.00 82.94 127 MET A N 1
ATOM 1060 C CA . MET A 1 127 ? 10.461 -6.668 0.226 1.00 82.94 127 MET A CA 1
ATOM 1061 C C . MET A 1 127 ? 11.433 -5.526 -0.054 1.00 82.94 127 MET A C 1
ATOM 1063 O O . MET A 1 127 ? 12.642 -5.747 -0.093 1.00 82.94 127 MET A O 1
ATOM 1067 N N . ILE A 1 128 ? 10.902 -4.319 -0.211 1.00 86.62 128 ILE A N 1
ATOM 1068 C CA . ILE A 1 128 ? 11.684 -3.092 -0.357 1.00 86.62 128 ILE A CA 1
ATOM 1069 C C . ILE A 1 128 ? 11.130 -2.019 0.586 1.00 86.62 128 ILE A C 1
ATOM 1071 O O . ILE A 1 128 ? 9.951 -2.037 0.945 1.00 86.62 128 ILE A O 1
ATOM 1075 N N . VAL A 1 129 ? 11.961 -1.061 0.973 1.00 87.38 129 VAL A N 1
ATOM 1076 C CA . VAL A 1 129 ? 11.524 0.163 1.660 1.00 87.38 129 VAL A CA 1
ATOM 1077 C C . VAL A 1 129 ? 11.744 1.328 0.713 1.00 87.38 129 VAL A C 1
ATOM 1079 O O . VAL A 1 129 ? 12.842 1.474 0.187 1.00 87.38 129 VAL A O 1
ATOM 1082 N N . ILE A 1 130 ? 10.724 2.153 0.483 1.00 90.31 130 ILE A N 1
ATOM 1083 C CA . ILE A 1 130 ? 10.836 3.304 -0.423 1.00 90.31 130 ILE A CA 1
ATOM 1084 C C . ILE A 1 130 ? 11.149 4.543 0.411 1.00 90.31 130 ILE A C 1
ATOM 1086 O O . ILE A 1 130 ? 10.278 5.068 1.101 1.00 90.31 130 ILE A O 1
ATOM 1090 N N . LYS A 1 131 ? 12.395 5.013 0.359 1.00 89.88 131 LYS A N 1
ATOM 1091 C CA . LYS A 1 131 ? 12.853 6.193 1.108 1.00 89.88 131 LYS A CA 1
ATOM 1092 C C . LYS A 1 131 ? 12.394 7.493 0.492 1.00 89.88 131 LYS A C 1
ATOM 1094 O O . LYS A 1 131 ? 12.097 8.435 1.217 1.00 89.88 131 LYS A O 1
ATOM 1099 N N . ASN A 1 132 ? 12.338 7.528 -0.830 1.00 90.81 132 ASN A N 1
ATOM 1100 C CA . ASN A 1 132 ? 11.974 8.720 -1.564 1.00 90.81 132 ASN A CA 1
ATOM 1101 C C . ASN A 1 132 ? 11.319 8.351 -2.892 1.00 90.81 132 ASN A C 1
ATOM 1103 O O . ASN A 1 132 ? 11.642 7.315 -3.481 1.00 90.81 132 ASN A O 1
ATOM 1107 N N . ALA A 1 133 ? 10.444 9.223 -3.383 1.00 92.06 133 ALA A N 1
ATOM 1108 C CA . ALA A 1 133 ? 9.926 9.160 -4.738 1.00 92.06 133 ALA A CA 1
ATOM 1109 C C . ALA A 1 133 ? 9.876 10.565 -5.336 1.00 92.06 133 ALA A C 1
ATOM 1111 O O . ALA A 1 133 ? 9.308 11.481 -4.748 1.00 92.06 133 ALA A O 1
ATOM 1112 N N . TYR A 1 134 ? 10.433 10.733 -6.530 1.00 92.50 134 TYR A N 1
ATOM 1113 C CA . TYR A 1 134 ? 10.402 12.007 -7.243 1.00 92.50 134 TYR A CA 1
ATOM 1114 C C . TYR A 1 134 ? 10.281 11.805 -8.748 1.00 92.50 134 TYR A C 1
ATOM 1116 O O . TYR A 1 134 ? 10.503 10.717 -9.282 1.00 92.50 134 TYR A O 1
ATOM 1124 N N . LEU A 1 135 ? 9.920 12.881 -9.441 1.00 92.75 135 LEU A N 1
ATOM 1125 C CA . LEU A 1 135 ? 9.852 12.906 -10.893 1.00 92.75 135 LEU A CA 1
ATOM 1126 C C . LEU A 1 135 ? 11.185 13.331 -11.505 1.00 92.75 135 LEU A C 1
ATOM 1128 O O . LEU A 1 135 ? 11.755 14.355 -11.136 1.00 92.75 135 LEU A O 1
ATOM 1132 N N . SER A 1 136 ? 11.639 12.580 -12.504 1.00 92.38 136 SER A N 1
ATOM 1133 C CA . SER A 1 136 ? 12.766 12.948 -13.361 1.00 92.38 136 SER A CA 1
ATOM 1134 C C . SER A 1 136 ? 12.435 12.600 -14.807 1.00 92.38 136 SER A C 1
ATOM 1136 O O . SER A 1 136 ? 12.188 11.439 -15.131 1.00 92.38 136 SER A O 1
ATOM 1138 N N . ASN A 1 137 ? 12.395 13.605 -15.688 1.00 89.94 137 ASN A N 1
ATOM 1139 C CA . ASN A 1 137 ? 12.029 13.444 -17.103 1.00 89.94 137 ASN A CA 1
ATOM 1140 C C . ASN A 1 137 ? 10.704 12.676 -17.308 1.00 89.94 137 ASN A C 1
ATOM 1142 O O . ASN A 1 137 ? 10.640 11.752 -18.113 1.00 89.94 137 ASN A O 1
ATOM 1146 N N . ASN A 1 138 ? 9.664 13.034 -16.545 1.00 87.94 138 ASN A N 1
ATOM 1147 C CA . ASN A 1 138 ? 8.353 12.361 -16.465 1.00 87.94 138 ASN A CA 1
ATOM 1148 C C . ASN A 1 138 ? 8.361 10.919 -15.930 1.00 87.94 138 ASN A C 1
ATOM 1150 O O . ASN A 1 138 ? 7.293 10.332 -15.780 1.00 87.94 138 ASN A O 1
ATOM 1154 N N . ASN A 1 139 ? 9.519 10.352 -15.608 1.00 92.31 139 ASN A N 1
ATOM 1155 C CA . ASN A 1 139 ? 9.614 9.041 -14.982 1.00 92.31 139 ASN A CA 1
ATOM 1156 C C . ASN A 1 139 ? 9.552 9.188 -13.463 1.00 92.31 139 ASN A C 1
ATOM 1158 O O . ASN A 1 139 ? 10.069 10.161 -12.907 1.00 92.31 139 ASN A O 1
ATOM 1162 N N . ILE A 1 140 ? 8.980 8.194 -12.791 1.00 94.06 140 ILE A N 1
ATOM 1163 C CA . ILE A 1 140 ? 9.091 8.075 -11.339 1.00 94.06 140 ILE A CA 1
ATOM 1164 C C . ILE A 1 140 ? 10.446 7.457 -11.022 1.00 94.06 140 ILE A C 1
ATOM 1166 O O . ILE A 1 140 ? 10.797 6.400 -11.547 1.00 94.06 140 ILE A O 1
ATOM 1170 N N . VAL A 1 141 ? 11.193 8.103 -10.139 1.00 96.00 141 VAL A N 1
ATOM 1171 C CA . VAL A 1 141 ? 12.420 7.568 -9.561 1.00 96.00 141 VAL A CA 1
ATOM 1172 C C . VAL A 1 141 ? 12.150 7.273 -8.097 1.00 96.00 141 VAL A C 1
ATOM 1174 O O . VAL A 1 141 ? 11.789 8.172 -7.341 1.00 96.00 141 VAL A O 1
ATOM 1177 N N . LEU A 1 142 ? 12.305 6.008 -7.717 1.00 95.69 142 LEU A N 1
ATOM 1178 C CA . LEU A 1 142 ? 12.200 5.554 -6.335 1.00 95.69 142 LEU A CA 1
ATOM 1179 C C . LEU A 1 142 ? 13.599 5.322 -5.775 1.00 95.69 142 LEU A C 1
ATOM 1181 O O . LEU A 1 142 ? 14.369 4.567 -6.364 1.00 95.69 142 LEU A O 1
ATOM 1185 N N . GLU A 1 143 ? 13.912 5.920 -4.634 1.00 95.06 143 GLU A N 1
ATOM 1186 C CA . GLU A 1 143 ? 15.082 5.551 -3.830 1.00 95.06 143 GLU A CA 1
ATOM 1187 C C . GLU A 1 143 ? 14.659 4.436 -2.878 1.00 95.06 143 GLU A C 1
ATOM 1189 O O . GLU A 1 143 ? 13.741 4.620 -2.073 1.00 95.06 143 GLU A O 1
ATOM 1194 N N . ILE A 1 144 ? 15.282 3.263 -2.998 1.00 94.31 144 ILE A N 1
ATOM 1195 C CA . ILE A 1 144 ? 14.845 2.056 -2.297 1.00 94.31 144 ILE A CA 1
ATOM 1196 C C . ILE A 1 144 ? 15.944 1.470 -1.407 1.00 94.31 144 ILE A C 1
ATOM 1198 O O . ILE A 1 144 ? 17.130 1.579 -1.692 1.00 94.31 144 ILE A O 1
ATOM 1202 N N . GLU A 1 145 ? 15.542 0.789 -0.341 1.00 90.81 145 GLU A N 1
ATOM 1203 C CA . GLU A 1 145 ? 16.396 -0.119 0.425 1.00 90.81 145 GLU A CA 1
ATOM 1204 C C . GLU A 1 145 ? 15.898 -1.554 0.252 1.00 90.81 145 GLU A C 1
ATOM 1206 O O . GLU A 1 145 ? 14.696 -1.822 0.330 1.00 90.81 145 GLU A O 1
ATOM 1211 N N . THR A 1 146 ? 16.826 -2.479 0.013 1.00 85.62 146 THR A N 1
ATOM 1212 C CA . THR A 1 146 ? 16.555 -3.912 -0.132 1.00 85.62 146 THR A CA 1
ATOM 1213 C C . THR A 1 146 ? 17.781 -4.717 0.285 1.00 85.62 146 THR A C 1
ATOM 1215 O O . THR A 1 146 ? 18.910 -4.349 -0.030 1.00 85.62 146 THR A O 1
ATOM 1218 N N . GLU A 1 147 ? 17.561 -5.839 0.967 1.00 82.44 147 GLU A N 1
ATOM 1219 C CA . GLU A 1 147 ? 18.608 -6.832 1.260 1.00 82.44 147 GLU A CA 1
ATOM 1220 C C . GLU A 1 147 ? 18.747 -7.871 0.134 1.00 82.44 147 GLU A C 1
ATOM 1222 O O . GLU A 1 147 ? 19.695 -8.655 0.097 1.00 82.44 147 GLU A O 1
ATOM 1227 N N . GLN A 1 148 ? 17.787 -7.900 -0.793 1.00 82.62 148 GLN A N 1
ATOM 1228 C CA . GLN A 1 148 ? 17.720 -8.875 -1.875 1.00 82.62 148 GLN A CA 1
ATOM 1229 C C . GLN A 1 148 ? 18.290 -8.302 -3.173 1.00 82.62 148 GLN A C 1
ATOM 1231 O O . GLN A 1 148 ? 18.065 -7.137 -3.509 1.00 82.62 148 GLN A O 1
ATOM 1236 N N . LEU A 1 149 ? 18.981 -9.154 -3.935 1.00 86.31 149 LEU A N 1
ATOM 1237 C CA . LEU A 1 149 ? 19.504 -8.812 -5.257 1.00 86.31 149 LEU A CA 1
ATOM 1238 C C . LEU A 1 149 ? 18.362 -8.630 -6.262 1.00 86.31 149 LEU A C 1
ATOM 1240 O O . LEU A 1 149 ? 17.551 -9.536 -6.466 1.00 86.31 149 LEU A O 1
ATOM 1244 N N . LEU A 1 150 ? 18.348 -7.479 -6.933 1.00 89.56 150 LEU A N 1
ATOM 1245 C CA . LEU A 1 150 ? 17.384 -7.153 -7.980 1.00 89.56 150 LEU A CA 1
ATOM 1246 C C . LEU A 1 150 ? 18.028 -7.220 -9.375 1.00 89.56 150 LEU A C 1
ATOM 1248 O O . LEU A 1 150 ? 19.182 -6.813 -9.542 1.00 89.56 150 LEU A O 1
ATOM 1252 N N . PRO A 1 151 ? 17.300 -7.694 -10.405 1.00 91.69 151 PRO A N 1
ATOM 1253 C CA . PRO A 1 151 ? 17.742 -7.572 -11.789 1.00 91.69 151 PRO A CA 1
ATOM 1254 C C . PRO A 1 151 ? 17.894 -6.101 -12.196 1.00 91.69 151 PRO A C 1
ATOM 1256 O O . PRO A 1 151 ? 17.051 -5.276 -11.860 1.00 91.69 151 PRO A O 1
ATOM 1259 N N . LEU A 1 152 ? 18.910 -5.775 -13.005 1.00 94.94 152 LEU A N 1
ATOM 1260 C CA . LEU A 1 152 ? 19.106 -4.409 -13.532 1.00 94.94 152 LEU A CA 1
ATOM 1261 C C . LEU A 1 152 ? 17.926 -3.921 -14.385 1.00 94.94 152 LEU A C 1
ATOM 1263 O O . LEU A 1 152 ? 17.679 -2.724 -14.508 1.00 94.94 152 LEU A O 1
ATOM 1267 N N . LYS A 1 153 ? 17.220 -4.854 -15.025 1.00 95.75 153 LYS A N 1
ATOM 1268 C CA . LYS A 1 153 ? 16.056 -4.583 -15.864 1.00 95.75 153 LYS A CA 1
ATOM 1269 C C . LYS A 1 153 ? 14.939 -5.509 -15.433 1.00 95.75 153 LYS A C 1
ATOM 1271 O O . LYS A 1 153 ? 15.091 -6.723 -15.537 1.00 95.75 153 LYS A O 1
ATOM 1276 N N . LEU A 1 154 ? 13.833 -4.918 -15.013 1.00 93.50 154 LEU A N 1
ATOM 1277 C CA . LEU A 1 154 ? 12.624 -5.620 -14.614 1.00 93.50 154 LEU A CA 1
ATOM 127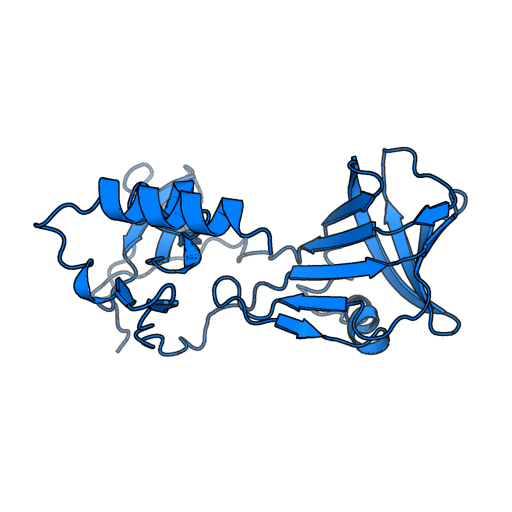8 C C . LEU A 1 154 ? 11.549 -5.422 -15.677 1.00 93.50 154 LEU A C 1
ATOM 1280 O O . LEU A 1 154 ? 11.528 -4.388 -16.356 1.00 93.50 154 LEU A O 1
ATOM 1284 N N . LYS A 1 155 ? 10.662 -6.405 -15.833 1.00 92.62 155 LYS A N 1
ATOM 1285 C CA . LYS A 1 155 ? 9.554 -6.352 -16.797 1.00 92.62 155 LYS A CA 1
ATOM 1286 C C . LYS A 1 155 ? 8.250 -6.828 -16.175 1.00 92.62 155 LYS A C 1
ATOM 1288 O O . LYS A 1 155 ? 8.271 -7.712 -15.328 1.00 92.62 155 LYS A O 1
ATOM 1293 N N . ASP A 1 156 ? 7.150 -6.234 -16.634 1.00 89.38 156 ASP A N 1
ATOM 1294 C CA . ASP A 1 156 ? 5.772 -6.641 -16.332 1.00 89.38 156 ASP A CA 1
ATOM 1295 C C . ASP A 1 156 ? 5.524 -6.928 -14.839 1.00 89.38 156 ASP A C 1
ATOM 1297 O O . ASP A 1 156 ? 5.107 -8.018 -14.444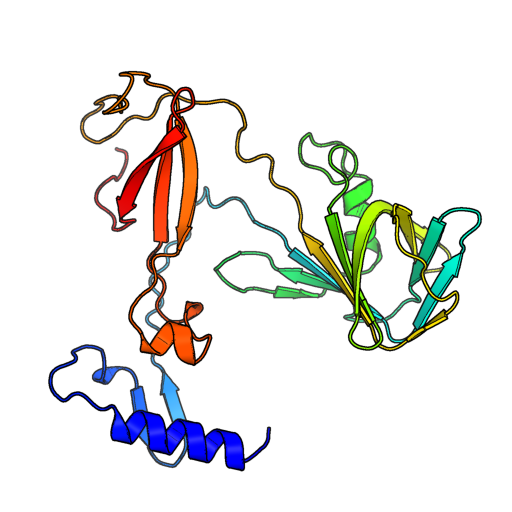 1.00 89.38 156 ASP A O 1
ATOM 1301 N N . GLY A 1 157 ? 5.814 -5.934 -14.000 1.00 89.62 157 GLY A N 1
ATOM 1302 C CA . GLY A 1 157 ? 5.747 -6.046 -12.548 1.00 89.62 157 GLY A CA 1
ATOM 1303 C C . GLY A 1 157 ? 4.841 -5.009 -11.890 1.00 89.62 157 GLY A C 1
ATOM 1304 O O . GLY A 1 157 ? 4.208 -4.165 -12.535 1.00 89.62 157 GLY A O 1
ATOM 1305 N N . ALA A 1 158 ? 4.767 -5.091 -10.565 1.00 91.31 158 ALA A N 1
ATOM 1306 C CA . ALA A 1 158 ? 4.016 -4.151 -9.746 1.00 91.31 158 ALA A CA 1
ATOM 1307 C C . ALA A 1 158 ? 4.691 -3.927 -8.393 1.00 91.31 158 ALA A C 1
ATOM 1309 O O . ALA A 1 158 ? 5.292 -4.838 -7.830 1.00 91.31 158 ALA A O 1
ATOM 1310 N N . ILE A 1 159 ? 4.550 -2.719 -7.858 1.00 90.69 159 ILE A N 1
ATOM 1311 C CA . ILE A 1 159 ? 4.986 -2.358 -6.511 1.00 90.69 159 ILE A CA 1
ATOM 1312 C C . ILE A 1 159 ? 3.742 -2.104 -5.672 1.00 90.69 159 ILE A C 1
ATOM 1314 O O . ILE A 1 159 ? 2.960 -1.210 -5.987 1.00 90.69 159 ILE A O 1
ATOM 1318 N N . PHE A 1 160 ? 3.562 -2.891 -4.620 1.00 87.19 160 PHE A N 1
ATOM 1319 C CA . PHE A 1 160 ? 2.492 -2.733 -3.642 1.00 87.19 160 PHE A CA 1
ATOM 1320 C C . PHE A 1 160 ? 3.043 -1.948 -2.460 1.00 87.19 160 PHE A C 1
ATOM 1322 O O . PHE A 1 160 ? 3.936 -2.437 -1.778 1.00 87.19 160 PHE A O 1
ATOM 1329 N N . ILE A 1 161 ? 2.539 -0.742 -2.238 1.00 86.12 161 ILE A N 1
ATOM 1330 C CA . ILE A 1 161 ? 3.055 0.207 -1.253 1.00 86.12 161 ILE A CA 1
ATOM 1331 C C . ILE A 1 161 ? 1.976 0.402 -0.204 1.00 86.12 161 ILE A C 1
ATOM 1333 O O . ILE A 1 161 ? 0.916 0.960 -0.498 1.00 86.12 161 ILE A O 1
ATOM 1337 N N . ASP A 1 162 ? 2.239 -0.073 1.007 1.00 77.00 162 ASP A N 1
ATOM 1338 C CA . ASP A 1 162 ? 1.310 0.097 2.115 1.00 77.00 162 ASP A CA 1
ATOM 1339 C C . ASP A 1 162 ? 1.697 1.345 2.898 1.00 77.00 162 ASP A C 1
ATOM 1341 O O . ASP A 1 162 ? 2.826 1.454 3.390 1.00 77.00 162 ASP A O 1
ATOM 1345 N N . ASN A 1 163 ? 0.768 2.294 3.008 1.00 70.25 163 ASN A N 1
ATOM 1346 C CA . ASN A 1 163 ? 0.976 3.407 3.914 1.00 70.25 163 ASN A CA 1
ATOM 1347 C C . ASN A 1 163 ? 0.881 2.875 5.346 1.00 70.25 163 ASN A C 1
ATOM 1349 O O . ASN A 1 163 ? -0.182 2.417 5.774 1.00 70.25 163 ASN A O 1
ATOM 1353 N N . LYS A 1 164 ? 2.000 2.902 6.075 1.00 59.75 164 LYS A N 1
ATOM 1354 C CA . LYS A 1 164 ? 2.004 2.548 7.491 1.00 59.75 164 LYS A CA 1
ATOM 1355 C C . LYS A 1 164 ? 1.278 3.640 8.261 1.00 59.75 164 LYS A C 1
ATOM 1357 O O . LYS A 1 164 ? 1.783 4.745 8.423 1.00 59.75 164 LYS A O 1
ATOM 1362 N N . GLU A 1 165 ? 0.105 3.301 8.773 1.00 57.53 165 GLU A N 1
ATOM 1363 C CA . GLU A 1 165 ? -0.529 4.093 9.815 1.00 57.53 165 GLU A CA 1
ATOM 1364 C C . GLU A 1 165 ? 0.301 3.946 11.099 1.00 57.53 165 GLU A C 1
ATOM 1366 O O . GLU A 1 165 ? 0.566 2.826 11.543 1.00 57.53 165 GLU A O 1
ATOM 1371 N N . ILE A 1 166 ? 0.665 5.064 11.728 1.00 49.41 166 ILE A N 1
ATOM 1372 C CA . ILE A 1 166 ? 0.764 5.083 13.188 1.00 49.41 166 ILE A CA 1
ATOM 1373 C C . ILE A 1 166 ? -0.6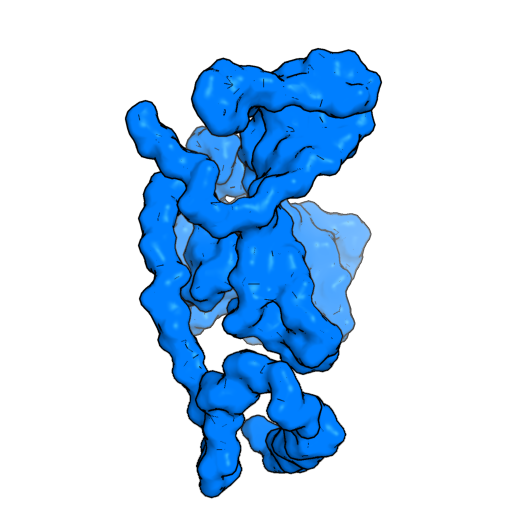87 5.196 13.659 1.00 49.41 166 ILE A C 1
ATOM 1375 O O . ILE A 1 166 ? -1.202 6.297 13.864 1.00 49.41 166 ILE A O 1
ATOM 1379 N N . GLU A 1 167 ? -1.396 4.064 13.762 1.00 51.88 167 GLU A N 1
ATOM 1380 C CA . GLU A 1 167 ? -2.593 4.018 14.612 1.00 51.88 167 GLU A CA 1
ATOM 1381 C C . GLU A 1 167 ? -2.132 4.526 15.971 1.00 51.88 167 GLU A C 1
ATOM 1383 O O . GLU A 1 167 ? -1.165 3.974 16.486 1.00 51.88 167 GLU A O 1
ATOM 1388 N N . SER A 1 168 ? -2.749 5.599 16.483 1.00 47.94 168 SER A N 1
ATOM 1389 C CA . SER A 1 168 ? -2.289 6.352 17.655 1.00 47.94 168 SER A CA 1
ATOM 1390 C C . SER A 1 168 ? -1.542 5.454 18.647 1.00 47.94 168 SER A C 1
ATOM 1392 O O . SER A 1 168 ? -2.162 4.767 19.461 1.00 47.94 168 SER A O 1
ATOM 1394 N N . GLU A 1 169 ? -0.207 5.463 18.580 1.00 52.84 169 GLU A N 1
ATOM 1395 C CA . GLU A 1 169 ? 0.667 4.691 19.476 1.00 52.84 169 GLU A CA 1
ATOM 1396 C C . GLU A 1 169 ? 0.548 5.175 20.925 1.00 52.84 169 GLU A C 1
ATOM 1398 O O . GLU A 1 169 ? 1.195 4.654 21.830 1.00 52.84 169 GLU A O 1
ATOM 1403 N N . ILE A 1 170 ? -0.296 6.177 21.155 1.00 69.12 170 ILE A N 1
ATOM 1404 C CA . ILE A 1 170 ? -0.612 6.723 22.452 1.00 69.12 170 ILE A CA 1
ATOM 1405 C C . ILE A 1 170 ? -1.860 5.998 22.963 1.00 69.12 170 ILE A C 1
ATOM 1407 O O . ILE A 1 170 ? -2.957 6.201 22.433 1.00 69.12 170 ILE A O 1
ATOM 1411 N N . PRO A 1 171 ? -1.712 5.160 24.000 1.00 80.75 171 PRO A N 1
ATOM 1412 C CA . PRO A 1 171 ? -2.838 4.548 24.674 1.00 80.75 171 PRO A CA 1
ATOM 1413 C C . PRO A 1 171 ? -3.752 5.626 25.247 1.00 80.75 171 PRO A C 1
ATOM 1415 O O . PRO A 1 171 ? -3.302 6.468 26.029 1.00 80.75 171 PRO A O 1
ATOM 1418 N N . ASN A 1 172 ? -5.038 5.562 24.919 1.00 81.69 172 ASN A N 1
ATOM 1419 C CA . ASN A 1 172 ? -6.026 6.516 25.410 1.00 81.69 172 ASN A CA 1
ATOM 1420 C C . ASN A 1 172 ? -7.038 5.834 26.329 1.00 81.69 172 ASN A C 1
ATOM 1422 O O . ASN A 1 172 ? -7.245 4.618 26.271 1.00 81.69 172 ASN A O 1
ATOM 1426 N N . GLU A 1 173 ? -7.664 6.629 27.193 1.00 87.38 173 GLU A N 1
ATOM 1427 C CA . GLU A 1 173 ? -8.797 6.167 27.989 1.00 87.38 173 GLU A CA 1
ATOM 1428 C C . GLU A 1 173 ? -10.036 6.050 27.101 1.00 87.38 173 GLU A C 1
ATOM 1430 O O . GLU A 1 173 ? -10.332 6.943 26.307 1.00 87.38 173 GLU A O 1
ATOM 1435 N N . ILE A 1 174 ? -10.761 4.940 27.234 1.00 82.81 174 ILE A N 1
ATOM 1436 C CA . ILE A 1 174 ? -11.941 4.649 26.419 1.00 82.81 174 ILE A CA 1
ATOM 1437 C C . ILE A 1 174 ? -13.183 4.720 27.298 1.00 82.81 174 ILE A C 1
ATOM 1439 O O . ILE A 1 174 ? -13.270 4.032 28.315 1.00 82.81 174 ILE A O 1
ATOM 1443 N N . GLU A 1 175 ? -14.169 5.510 26.887 1.00 82.00 175 GLU A N 1
ATOM 1444 C CA . GLU A 1 175 ? -15.496 5.499 27.497 1.00 82.00 175 GLU A CA 1
ATOM 1445 C C . GLU A 1 175 ? -16.422 4.537 26.744 1.00 82.00 175 GLU A C 1
ATOM 1447 O O . GLU A 1 175 ? -16.608 4.620 25.531 1.00 82.00 175 GLU A O 1
ATOM 1452 N N . ILE A 1 176 ? -17.023 3.614 27.488 1.00 76.12 176 ILE A N 1
ATOM 1453 C CA . ILE A 1 176 ? -18.133 2.764 27.060 1.00 76.12 176 ILE A CA 1
ATOM 1454 C C . ILE A 1 176 ? -19.442 3.317 27.652 1.00 76.12 176 ILE A C 1
ATOM 1456 O O . ILE A 1 176 ? -19.409 4.170 28.537 1.00 76.12 176 ILE A O 1
ATOM 1460 N N . LYS A 1 177 ? -20.598 2.863 27.133 1.00 67.44 177 LYS A N 1
ATOM 1461 C CA . LYS A 1 177 ? -21.972 3.313 27.488 1.00 67.44 177 LYS A CA 1
ATOM 1462 C C . LYS A 1 177 ? -22.112 3.968 28.867 1.00 67.44 177 LYS A C 1
ATOM 1464 O O . LYS A 1 177 ? -21.661 3.413 29.865 1.00 67.44 177 LYS A O 1
ATOM 1469 N N . GLU A 1 178 ? -22.872 5.064 28.919 1.00 68.69 178 GLU A N 1
ATOM 1470 C CA . GLU A 1 178 ? -23.202 5.779 30.166 1.00 68.69 178 GLU A CA 1
ATOM 1471 C C . GLU A 1 178 ? -21.970 6.389 30.866 1.00 68.69 178 GLU A C 1
ATOM 1473 O O . GLU A 1 178 ? -21.949 6.479 32.092 1.00 68.69 178 GLU A O 1
ATOM 1478 N N . LYS A 1 179 ? -20.946 6.813 30.103 1.00 67.06 179 LYS A N 1
ATOM 1479 C CA . LYS A 1 179 ? -19.692 7.407 30.621 1.00 67.06 179 LYS A CA 1
ATOM 1480 C C . LYS A 1 179 ? -18.890 6.475 31.540 1.00 67.06 179 LYS A C 1
ATOM 1482 O O . LYS A 1 179 ? -18.155 6.924 32.420 1.00 67.06 179 LYS A O 1
ATOM 1487 N N . LYS A 1 180 ? -19.032 5.157 31.379 1.00 77.25 180 LYS A N 1
ATOM 1488 C CA . LYS A 1 180 ? -18.232 4.191 32.138 1.00 77.25 180 LYS A CA 1
ATOM 1489 C C . LYS A 1 180 ? -16.889 4.027 31.446 1.00 77.25 180 LYS A C 1
ATOM 1491 O O . LYS A 1 180 ? -16.841 3.713 30.263 1.00 77.25 180 LYS A O 1
ATOM 1496 N N . LYS A 1 181 ? -15.791 4.213 32.174 1.00 85.94 181 LYS A N 1
ATOM 1497 C CA . LYS A 1 181 ? -14.454 3.955 31.630 1.00 85.94 181 LYS A CA 1
ATOM 1498 C C . LYS A 1 181 ? -14.261 2.454 31.423 1.00 85.94 181 LYS A C 1
ATOM 1500 O O . LYS A 1 181 ? -14.613 1.650 32.288 1.00 85.94 181 LYS A O 1
ATOM 1505 N N . LEU A 1 182 ? -13.716 2.079 30.273 1.00 86.94 182 LEU A N 1
ATOM 1506 C CA . LEU A 1 182 ? -13.255 0.725 30.022 1.00 86.94 182 LEU A CA 1
ATOM 1507 C C . LEU A 1 182 ? -12.035 0.463 30.911 1.00 86.94 182 LEU A C 1
ATOM 1509 O O . LEU A 1 182 ? -11.086 1.242 30.911 1.00 86.94 182 LEU A O 1
ATOM 1513 N N . CYS A 1 183 ? -12.055 -0.645 31.645 1.00 91.44 183 CYS A N 1
ATOM 1514 C CA . CYS A 1 183 ? -10.910 -1.124 32.414 1.00 91.44 183 CYS A CA 1
ATOM 1515 C C . CYS A 1 183 ? -10.580 -2.550 31.987 1.00 91.44 183 CYS A C 1
ATOM 1517 O O . CYS A 1 183 ? -11.479 -3.360 31.738 1.00 91.44 183 CYS A O 1
ATOM 1519 N N . CYS A 1 184 ? -9.290 -2.871 31.933 1.00 90.12 184 CYS A N 1
ATOM 1520 C CA . CYS A 1 184 ? -8.835 -4.187 31.529 1.00 90.12 184 CYS A CA 1
ATOM 1521 C C . CYS A 1 184 ? -9.306 -5.225 32.552 1.00 90.12 184 CYS A C 1
ATOM 1523 O O . CYS A 1 184 ? -9.098 -5.073 33.758 1.00 90.12 184 CYS A O 1
ATOM 1525 N N . SER A 1 185 ? -9.924 -6.306 32.080 1.00 90.75 185 SER A N 1
ATOM 1526 C CA . SER A 1 185 ? -10.373 -7.408 32.938 1.00 90.75 185 SER A CA 1
ATOM 1527 C C . SER A 1 185 ? -9.207 -8.089 33.664 1.00 90.75 185 SER A C 1
ATOM 1529 O O . SER A 1 185 ? -9.407 -8.547 34.790 1.00 90.75 185 SER A O 1
ATOM 1531 N N . ILE A 1 186 ? -8.014 -8.082 33.052 1.00 94.00 186 ILE A N 1
ATOM 1532 C CA . ILE A 1 186 ? -6.795 -8.758 33.516 1.00 94.00 186 ILE A CA 1
ATOM 1533 C C . ILE A 1 186 ? -5.978 -7.881 34.476 1.00 94.00 186 ILE A C 1
ATOM 1535 O O . ILE A 1 186 ? -5.854 -8.233 35.644 1.00 94.00 186 ILE A O 1
ATOM 1539 N N . CYS A 1 187 ? -5.454 -6.734 34.023 1.00 92.19 187 CYS A N 1
ATOM 1540 C CA . CYS A 1 187 ? -4.532 -5.902 34.820 1.00 92.19 187 CYS A CA 1
ATOM 1541 C C . CYS A 1 187 ? -5.152 -4.622 35.407 1.00 92.19 187 CYS A C 1
ATOM 1543 O O . CYS A 1 187 ? -4.467 -3.863 36.077 1.00 92.19 187 CYS A O 1
ATOM 1545 N N . LYS A 1 188 ? -6.445 -4.359 35.167 1.00 92.94 188 LYS A N 1
ATOM 1546 C CA . LYS A 1 188 ? -7.166 -3.143 35.610 1.00 92.94 188 LYS A CA 1
ATOM 1547 C C . LYS A 1 188 ? -6.681 -1.811 35.023 1.00 92.94 188 LYS A C 1
ATOM 1549 O O . LYS A 1 188 ? -7.302 -0.793 35.317 1.00 92.94 188 LYS A O 1
ATOM 1554 N N . ASN A 1 189 ? -5.682 -1.811 34.140 1.00 92.56 189 ASN A N 1
ATOM 1555 C CA . ASN A 1 189 ? -5.303 -0.639 33.350 1.00 92.56 189 ASN A CA 1
ATOM 1556 C C . ASN A 1 189 ? -6.501 -0.064 32.575 1.00 92.56 189 ASN A C 1
ATOM 1558 O O . ASN A 1 189 ? -7.384 -0.801 32.127 1.00 92.56 189 ASN A O 1
ATOM 1562 N N . ASN A 1 190 ? -6.506 1.254 32.404 1.00 90.56 190 ASN A N 1
ATOM 1563 C CA . ASN A 1 190 ? -7.563 2.017 31.751 1.00 90.56 190 ASN A CA 1
ATOM 1564 C C . ASN A 1 190 ? -7.148 2.600 30.390 1.00 90.56 190 ASN A C 1
ATOM 1566 O O . ASN A 1 190 ? -7.954 3.284 29.761 1.00 90.56 190 ASN A O 1
ATOM 1570 N N . LYS A 1 191 ? -5.921 2.332 29.926 1.00 88.88 191 LYS A N 1
ATOM 1571 C CA . LYS A 1 191 ? -5.430 2.805 28.631 1.00 88.88 191 LYS A CA 1
ATOM 1572 C C . LYS A 1 191 ? -5.394 1.703 27.574 1.00 88.88 191 LYS A C 1
ATOM 1574 O O . LYS A 1 191 ? -4.936 0.583 27.832 1.00 88.88 191 LYS A O 1
ATOM 1579 N N . PHE A 1 192 ? -5.847 2.039 26.369 1.00 85.00 192 PHE A N 1
ATOM 1580 C CA . PHE A 1 192 ? -6.006 1.083 25.276 1.00 85.00 192 PHE A CA 1
ATOM 1581 C C . PHE A 1 192 ? -5.568 1.649 23.925 1.00 85.00 192 PHE A C 1
ATOM 1583 O O . PHE A 1 192 ? -5.768 2.828 23.633 1.00 85.00 192 PHE A O 1
ATOM 1590 N N . TYR A 1 193 ? -5.045 0.762 23.081 1.00 80.94 193 TYR A N 1
ATOM 1591 C CA . TYR A 1 193 ? -4.947 0.961 21.638 1.00 80.94 193 TYR A CA 1
ATOM 1592 C C . TYR A 1 193 ? -6.278 0.588 20.988 1.00 80.94 193 TYR A C 1
ATOM 1594 O O . TYR A 1 193 ? -6.869 -0.432 21.345 1.00 80.94 193 TYR A O 1
ATOM 1602 N N . THR A 1 194 ? -6.753 1.391 20.039 1.00 77.44 194 THR A N 1
ATOM 1603 C CA . THR A 1 194 ? -8.011 1.134 19.324 1.00 77.44 194 THR A CA 1
ATOM 1604 C C . THR A 1 194 ? -7.706 0.671 17.912 1.00 77.44 194 THR A C 1
ATOM 1606 O O . THR A 1 194 ? -7.026 1.384 17.184 1.00 77.44 194 THR A O 1
ATOM 1609 N N . GLN A 1 195 ? -8.249 -0.475 17.505 1.00 71.06 195 GLN A N 1
ATOM 1610 C CA . GLN A 1 195 ? -8.132 -0.957 16.128 1.00 71.06 195 GLN A CA 1
ATOM 1611 C C . GLN A 1 195 ? -9.482 -1.437 15.591 1.00 71.06 195 GLN A C 1
ATOM 1613 O O . GLN A 1 195 ? -10.428 -1.697 16.340 1.00 71.06 195 GLN A O 1
ATOM 1618 N N . LYS A 1 196 ? -9.577 -1.581 14.268 1.00 68.94 196 LYS A N 1
ATOM 1619 C CA . LYS A 1 196 ? -10.733 -2.186 13.591 1.00 68.94 196 LYS A CA 1
ATOM 1620 C C . LYS A 1 196 ? -10.336 -3.556 13.048 1.00 68.94 196 LYS A C 1
ATOM 1622 O O . LYS A 1 196 ? -9.346 -3.672 12.333 1.00 68.94 196 LYS A O 1
ATOM 1627 N N . SER A 1 197 ? -11.125 -4.583 13.353 1.00 60.84 197 SER A N 1
ATOM 1628 C CA . SER A 1 197 ? -10.927 -5.947 12.856 1.00 60.84 197 SER A CA 1
ATOM 1629 C C . SER A 1 197 ? -12.130 -6.410 12.033 1.00 60.84 197 SER A C 1
ATOM 1631 O O . SER A 1 197 ? -13.274 -6.050 12.323 1.00 60.84 197 SER A O 1
ATOM 1633 N N . MET A 1 198 ? -11.879 -7.201 10.989 1.00 61.31 198 MET A N 1
ATOM 1634 C CA . MET A 1 198 ? -12.927 -7.803 10.163 1.00 61.31 198 MET A CA 1
ATOM 1635 C C . MET A 1 198 ? -13.476 -9.055 10.842 1.00 61.31 198 MET A C 1
ATOM 1637 O O . MET A 1 198 ? -12.726 -9.979 11.162 1.00 61.31 198 MET A O 1
ATOM 1641 N N . LEU A 1 199 ? -14.793 -9.109 11.048 1.00 60.28 199 LEU A N 1
ATOM 1642 C CA . LEU A 1 199 ? -15.448 -10.320 11.527 1.00 60.28 199 LEU A CA 1
ATOM 1643 C C . LEU A 1 199 ? -15.843 -11.190 10.336 1.00 60.28 199 LEU A C 1
ATOM 1645 O O . LEU A 1 199 ? -16.730 -10.836 9.561 1.00 60.28 199 LEU A O 1
ATOM 1649 N N . ARG A 1 200 ? -15.236 -12.376 10.239 1.00 55.56 200 ARG A N 1
ATOM 1650 C CA . ARG A 1 200 ? -15.567 -13.368 9.209 1.00 55.56 200 ARG A CA 1
ATOM 1651 C C . ARG A 1 200 ? -17.029 -13.807 9.330 1.00 55.56 200 ARG A C 1
ATOM 1653 O O . ARG A 1 200 ? -17.417 -14.393 10.345 1.00 55.56 200 ARG A O 1
ATOM 1660 N N . LYS A 1 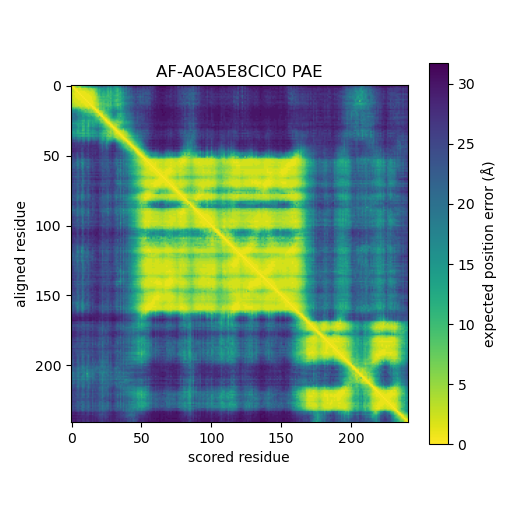201 ? -17.832 -13.610 8.281 1.00 49.47 201 LYS A N 1
ATOM 1661 C CA . LYS A 1 201 ? -19.172 -14.210 8.182 1.00 49.47 201 LYS A CA 1
ATOM 1662 C C . LYS A 1 201 ? -19.141 -15.492 7.348 1.00 49.47 201 LYS A C 1
ATOM 1664 O O . LYS A 1 201 ? -19.249 -15.471 6.130 1.00 49.47 201 LYS A O 1
ATOM 1669 N N . GLY A 1 202 ? -19.076 -16.628 8.042 1.00 50.88 202 GLY A N 1
ATOM 1670 C CA . GLY A 1 202 ? -19.382 -17.948 7.478 1.00 50.88 202 GLY A CA 1
ATOM 1671 C C . GLY A 1 202 ? -18.296 -18.571 6.588 1.00 50.88 202 GLY A C 1
ATOM 1672 O O . GLY A 1 202 ? -17.437 -17.902 6.026 1.00 50.88 202 GLY A O 1
ATOM 1673 N N . ARG A 1 203 ? -18.346 -19.904 6.455 1.00 46.00 203 ARG A N 1
ATOM 1674 C CA . ARG A 1 203 ? -17.326 -20.710 5.750 1.00 46.00 203 ARG A CA 1
ATOM 1675 C C . ARG A 1 203 ? -17.294 -20.491 4.229 1.00 46.00 203 ARG A C 1
ATOM 1677 O O . ARG A 1 203 ? -16.269 -20.744 3.612 1.00 46.00 203 ARG A O 1
ATOM 1684 N N . VAL A 1 204 ? -18.395 -20.018 3.637 1.00 44.84 204 VAL A N 1
ATOM 1685 C CA . VAL A 1 204 ? -18.511 -19.790 2.183 1.00 44.84 204 VAL A CA 1
ATOM 1686 C C . VAL A 1 204 ? -17.710 -18.560 1.745 1.00 44.84 204 VAL A C 1
ATOM 1688 O O . VAL A 1 204 ? -17.029 -18.607 0.724 1.00 44.84 204 VAL A O 1
ATOM 1691 N N . ALA A 1 205 ? -17.724 -17.486 2.541 1.00 44.66 205 ALA A N 1
ATOM 1692 C CA . ALA A 1 205 ? -17.033 -16.242 2.211 1.00 44.66 205 ALA A CA 1
ATOM 1693 C C . ALA A 1 205 ? -15.502 -16.424 2.173 1.00 44.66 205 ALA A C 1
ATOM 1695 O O . ALA A 1 205 ? -14.851 -15.942 1.246 1.00 44.66 205 ALA A O 1
ATOM 1696 N N . SER A 1 206 ? -14.951 -17.218 3.101 1.00 41.28 206 SER A N 1
ATOM 1697 C CA . SER A 1 206 ? -13.515 -17.528 3.162 1.00 41.28 206 SER A CA 1
ATOM 1698 C C . SER A 1 206 ? -13.007 -18.469 2.066 1.00 41.28 206 SER A C 1
ATOM 1700 O O . SER A 1 206 ? -11.816 -18.461 1.780 1.00 41.28 206 SER A O 1
ATOM 1702 N N . TYR A 1 207 ? -13.869 -19.273 1.431 1.00 43.56 207 TYR A N 1
ATOM 1703 C CA . TYR A 1 207 ? -13.426 -20.214 0.391 1.00 43.56 207 TYR A CA 1
ATOM 1704 C C . TYR A 1 207 ? -13.380 -19.581 -1.008 1.00 43.56 207 TYR A C 1
ATOM 1706 O O . TYR A 1 207 ? -12.517 -19.915 -1.813 1.00 43.56 207 TYR A O 1
ATOM 1714 N N . PHE A 1 208 ? -14.272 -18.625 -1.288 1.00 41.62 208 PHE A N 1
ATOM 1715 C CA . PHE A 1 208 ? -14.320 -17.915 -2.574 1.00 41.62 208 PHE A CA 1
ATOM 1716 C C . PHE A 1 208 ? -13.580 -16.572 -2.570 1.00 41.62 208 PHE A C 1
ATOM 1718 O O . PHE A 1 208 ? -13.651 -15.836 -3.552 1.00 41.62 208 PHE A O 1
ATOM 1725 N N . ASN A 1 209 ? -12.888 -16.227 -1.478 1.00 40.94 209 ASN A N 1
ATOM 1726 C CA . ASN A 1 209 ? -12.269 -14.910 -1.297 1.00 40.94 209 ASN A CA 1
ATOM 1727 C C . ASN A 1 209 ? -13.298 -13.755 -1.450 1.00 40.94 209 ASN A C 1
ATOM 1729 O O . ASN A 1 209 ? -12.978 -12.647 -1.890 1.00 40.94 209 ASN A O 1
ATOM 1733 N N . LEU A 1 210 ? -14.567 -14.037 -1.111 1.00 38.88 210 LEU A N 1
ATOM 1734 C CA . LEU A 1 210 ? -15.721 -13.124 -1.173 1.00 38.88 210 LEU A CA 1
ATOM 1735 C C . LEU A 1 210 ? -16.044 -12.509 0.200 1.00 38.88 210 LEU A C 1
ATOM 1737 O O . LEU A 1 210 ? -17.156 -12.043 0.428 1.00 38.88 210 LEU A O 1
ATOM 1741 N N . GLU A 1 211 ? -15.078 -12.527 1.120 1.00 49.34 211 GLU A N 1
ATOM 1742 C CA . GLU A 1 211 ? -15.198 -12.073 2.518 1.00 49.34 211 GLU A CA 1
ATOM 1743 C C . GLU A 1 211 ? -15.784 -10.657 2.605 1.00 49.34 211 GLU A C 1
ATOM 1745 O O . GLU A 1 211 ? -16.792 -10.420 3.269 1.00 49.34 211 GLU A O 1
ATOM 1750 N N . TRP A 1 212 ? -15.286 -9.785 1.737 1.00 43.75 212 TRP A N 1
ATOM 1751 C CA . TRP A 1 212 ? -15.729 -8.408 1.545 1.00 43.75 212 TRP A CA 1
ATOM 1752 C C . TRP A 1 212 ? -17.192 -8.165 1.236 1.00 43.75 212 TRP A C 1
ATOM 1754 O O . TRP A 1 212 ? -17.677 -7.058 1.450 1.00 43.75 212 TRP A O 1
ATOM 1764 N N . LEU A 1 213 ? -17.887 -9.155 0.684 1.00 35.16 213 LEU A N 1
ATOM 1765 C CA . LEU A 1 213 ? -19.283 -8.993 0.306 1.00 35.16 213 LEU A CA 1
ATOM 1766 C C . LEU A 1 213 ? -20.200 -9.042 1.543 1.00 35.16 213 LEU A C 1
ATOM 1768 O O . LEU A 1 213 ? -21.352 -8.627 1.468 1.00 35.16 213 LEU A O 1
ATOM 1772 N N . PHE A 1 214 ? -19.702 -9.553 2.679 1.00 43.47 214 PHE A N 1
ATOM 1773 C CA . PHE A 1 214 ? -20.515 -9.882 3.854 1.00 43.47 214 PHE A CA 1
ATOM 1774 C C . PHE A 1 214 ? -19.957 -9.354 5.188 1.00 43.47 214 PHE A C 1
ATOM 1776 O O . PHE A 1 214 ? -20.522 -9.660 6.246 1.00 43.47 214 PHE A O 1
ATOM 1783 N N . ASP A 1 215 ? -18.881 -8.571 5.173 1.00 51.53 215 ASP A N 1
ATOM 1784 C CA . ASP A 1 215 ? -18.148 -8.187 6.383 1.00 51.53 215 ASP A CA 1
ATOM 1785 C C . ASP A 1 215 ? -18.985 -7.347 7.371 1.00 51.53 215 ASP A C 1
ATOM 1787 O O . ASP A 1 215 ? -19.522 -6.294 7.034 1.00 51.53 215 ASP A O 1
ATOM 1791 N N . ASP A 1 216 ? -19.066 -7.803 8.631 1.00 55.72 216 ASP A N 1
ATOM 1792 C CA . ASP A 1 216 ? -19.347 -6.926 9.782 1.00 55.72 216 ASP A CA 1
ATOM 1793 C C . ASP A 1 216 ? -17.990 -6.457 10.341 1.00 55.72 216 ASP A C 1
ATOM 1795 O O . ASP A 1 216 ? -17.045 -7.241 10.456 1.00 55.72 216 ASP A O 1
ATOM 1799 N N . LYS A 1 217 ? -17.885 -5.190 10.744 1.00 59.81 217 LYS A N 1
ATOM 1800 C CA . LYS A 1 217 ? -16.687 -4.669 11.421 1.00 59.81 217 LYS A CA 1
ATOM 1801 C C . LYS A 1 217 ? -16.781 -4.930 12.936 1.00 59.81 217 LYS A C 1
ATOM 1803 O O . LYS A 1 217 ? -17.871 -4.916 13.517 1.00 59.81 217 LYS A O 1
ATOM 1808 N N . ALA A 1 218 ? -15.650 -5.163 13.594 1.00 65.69 218 ALA A N 1
ATOM 1809 C CA . ALA A 1 218 ? -15.511 -5.090 15.047 1.00 65.69 218 ALA A CA 1
ATOM 1810 C C . ALA A 1 218 ? -14.522 -3.990 15.418 1.00 65.69 218 ALA A C 1
ATOM 1812 O O . ALA A 1 218 ? -13.498 -3.818 14.758 1.00 65.69 218 ALA A O 1
ATOM 1813 N N . ILE A 1 219 ? -14.821 -3.275 16.496 1.00 74.19 219 ILE A N 1
ATOM 1814 C CA . ILE A 1 219 ? -13.848 -2.417 17.167 1.00 74.19 219 ILE A CA 1
ATOM 1815 C C . ILE A 1 219 ? -13.162 -3.283 18.218 1.00 74.19 219 ILE A C 1
ATOM 1817 O O . ILE A 1 219 ? -13.834 -3.991 18.975 1.00 74.19 219 ILE A O 1
ATOM 1821 N N . ILE A 1 220 ? -11.836 -3.252 18.245 1.00 82.44 220 ILE A N 1
ATOM 1822 C CA . ILE A 1 220 ? -11.040 -3.913 19.271 1.00 82.44 220 ILE A CA 1
ATOM 1823 C C . ILE A 1 220 ? -10.277 -2.876 20.086 1.00 82.44 220 ILE A C 1
ATOM 1825 O O . ILE A 1 220 ? -9.746 -1.911 19.538 1.00 82.44 220 ILE A O 1
ATOM 1829 N N . TYR A 1 221 ? -10.222 -3.098 21.396 1.00 84.56 221 TYR A N 1
ATOM 1830 C CA . TYR A 1 221 ? -9.391 -2.321 22.310 1.00 84.56 221 TYR A CA 1
ATOM 1831 C C . TYR A 1 221 ? -8.343 -3.239 22.927 1.00 84.56 221 TYR A C 1
ATOM 1833 O O . TYR A 1 221 ? -8.686 -4.226 23.582 1.00 84.56 221 TYR A O 1
ATOM 1841 N N . ILE A 1 222 ? -7.072 -2.925 22.703 1.00 85.19 222 ILE A N 1
ATOM 1842 C CA . ILE A 1 222 ? -5.926 -3.708 23.166 1.00 85.19 222 ILE A CA 1
ATOM 1843 C C . ILE A 1 222 ? -5.330 -2.988 24.370 1.00 85.19 222 ILE A C 1
ATOM 1845 O O . ILE A 1 222 ? -4.933 -1.829 24.267 1.00 85.19 222 ILE A O 1
ATOM 1849 N N . CYS A 1 223 ? -5.298 -3.649 25.524 1.00 84.75 223 CYS A N 1
ATOM 1850 C CA . CYS A 1 223 ? -4.742 -3.063 26.740 1.00 84.75 223 CYS A CA 1
ATOM 1851 C C . CYS A 1 223 ? -3.259 -2.721 26.552 1.00 84.75 223 CYS A C 1
ATOM 1853 O O . CYS A 1 223 ? -2.483 -3.579 26.142 1.00 84.75 223 CYS A O 1
ATOM 1855 N N . SER A 1 224 ? -2.848 -1.508 26.924 1.00 87.31 224 SER A N 1
ATOM 1856 C CA . SER A 1 224 ? -1.464 -1.060 26.725 1.00 87.31 224 SER A CA 1
ATOM 1857 C C . SER A 1 224 ? -0.434 -1.662 27.681 1.00 87.31 224 SER A C 1
ATOM 1859 O O . SER A 1 224 ? 0.745 -1.357 27.567 1.00 87.31 224 SER A O 1
ATOM 1861 N N . GLU A 1 225 ? -0.873 -2.457 28.655 1.00 89.25 225 GLU A N 1
ATOM 1862 C CA . GLU A 1 225 ? 0.006 -3.052 29.669 1.00 89.25 225 GLU A CA 1
ATOM 1863 C C . GLU A 1 225 ? 0.120 -4.570 29.500 1.00 89.25 225 GLU A C 1
ATOM 1865 O O . GLU A 1 225 ? 1.221 -5.107 29.489 1.00 89.25 225 GLU A O 1
ATOM 1870 N N . CYS A 1 226 ? -1.008 -5.272 29.332 1.00 88.31 226 CYS A N 1
ATOM 1871 C CA . CYS A 1 226 ? -1.028 -6.737 29.229 1.00 88.31 226 CYS A CA 1
ATOM 1872 C C . CYS A 1 226 ? -1.459 -7.272 27.855 1.00 88.31 226 CYS A C 1
ATOM 1874 O O . CYS A 1 226 ? -1.631 -8.480 27.698 1.00 88.31 226 CYS A O 1
ATOM 1876 N N . SER A 1 227 ? -1.704 -6.393 26.878 1.00 86.50 227 SER A N 1
ATOM 1877 C CA . SER A 1 227 ? -2.133 -6.746 25.514 1.00 86.50 227 SER A CA 1
ATOM 1878 C C . SER A 1 227 ? -3.438 -7.550 25.424 1.00 86.50 227 SER A C 1
ATOM 1880 O O . SER A 1 227 ? -3.764 -8.099 24.372 1.00 86.50 227 SER A O 1
ATOM 1882 N N . HIS A 1 228 ? -4.225 -7.615 26.505 1.00 86.75 228 HIS A N 1
ATOM 1883 C CA . HIS A 1 228 ? -5.537 -8.255 26.483 1.00 86.75 228 HIS A CA 1
ATOM 1884 C C . HIS A 1 228 ? -6.488 -7.509 25.538 1.00 86.75 228 HIS A C 1
ATOM 1886 O O . HIS A 1 228 ? -6.580 -6.279 25.586 1.00 86.75 228 HIS A O 1
ATOM 1892 N N . ILE A 1 229 ? -7.200 -8.262 24.697 1.00 87.25 229 ILE A N 1
ATOM 1893 C CA . ILE A 1 229 ? -8.034 -7.723 23.619 1.00 87.25 229 ILE A CA 1
ATOM 1894 C C . ILE A 1 229 ? -9.507 -7.780 24.017 1.00 87.25 229 ILE A C 1
ATOM 1896 O O . ILE A 1 229 ? -10.062 -8.856 24.246 1.00 87.25 229 ILE A O 1
ATOM 1900 N N . HIS A 1 230 ? -10.164 -6.624 24.020 1.00 83.31 230 HIS A N 1
ATOM 1901 C CA . HIS A 1 230 ? -11.609 -6.512 24.170 1.00 83.31 230 HIS A CA 1
ATOM 1902 C C . HIS A 1 230 ? -12.275 -6.337 22.801 1.00 83.31 230 HIS A C 1
ATOM 1904 O O . HIS A 1 230 ? -11.912 -5.437 22.049 1.00 83.31 230 HIS A O 1
ATOM 1910 N N . TRP A 1 231 ? -13.271 -7.172 22.496 1.00 82.88 231 TRP A N 1
ATOM 1911 C CA . TRP A 1 231 ? -13.969 -7.183 21.206 1.00 82.88 231 TRP A CA 1
ATOM 1912 C C . TRP A 1 231 ? -15.362 -6.560 21.307 1.00 82.88 231 TRP A C 1
ATOM 1914 O O . TRP A 1 231 ? -16.180 -6.986 22.123 1.00 82.88 231 TRP A O 1
ATOM 1924 N N . PHE A 1 232 ? -15.666 -5.609 20.424 1.00 77.31 232 PHE A N 1
ATOM 1925 C CA . PHE A 1 232 ? -16.959 -4.932 20.350 1.00 77.31 232 PHE A CA 1
ATOM 1926 C C . PHE A 1 232 ? -17.542 -5.042 18.936 1.00 77.31 232 PHE A C 1
ATOM 1928 O O . PHE A 1 232 ? -16.920 -4.656 17.948 1.00 77.31 232 PHE A O 1
ATOM 1935 N N . LYS A 1 233 ? -18.764 -5.575 18.821 1.00 68.38 233 LYS A N 1
ATOM 1936 C CA . LYS A 1 233 ? -19.467 -5.709 17.535 1.00 68.38 233 LYS A CA 1
ATOM 1937 C C . LYS A 1 233 ? -19.998 -4.344 17.080 1.00 68.38 233 LYS A C 1
ATOM 1939 O O . LYS A 1 233 ? -20.778 -3.734 17.808 1.00 68.38 233 LYS A O 1
ATOM 1944 N N . SER A 1 234 ? -19.640 -3.907 15.870 1.00 60.16 234 SER A N 1
ATOM 1945 C CA . SER A 1 234 ? -19.937 -2.572 15.308 1.00 60.16 234 SER A CA 1
ATOM 1946 C C . SER A 1 234 ? -21.407 -2.336 14.910 1.00 60.16 234 SER A C 1
ATOM 1948 O O . SER A 1 234 ? -21.673 -1.652 13.929 1.00 60.16 234 SER A O 1
ATOM 1950 N N . LYS A 1 235 ? -22.392 -2.896 15.621 1.00 44.72 235 LYS A N 1
ATOM 1951 C CA . LYS A 1 235 ? -23.804 -2.563 15.371 1.00 44.72 235 LYS A CA 1
ATOM 1952 C C . LYS A 1 235 ? -24.262 -1.478 16.338 1.00 44.72 235 LYS A C 1
ATOM 1954 O O . LYS A 1 235 ? -24.621 -1.808 17.465 1.00 44.72 235 LYS A O 1
ATOM 1959 N N . ASP A 1 236 ? -24.209 -0.222 15.897 1.00 47.56 236 ASP A N 1
ATOM 1960 C CA . ASP A 1 236 ? -25.110 0.904 16.220 1.00 47.56 236 ASP A CA 1
ATOM 1961 C C . ASP A 1 236 ? -25.831 0.904 17.581 1.00 47.56 236 ASP A C 1
ATOM 1963 O O . ASP A 1 236 ? -27.021 1.193 17.689 1.00 47.56 236 ASP A O 1
ATOM 1967 N N . LYS A 1 237 ? -25.128 0.601 18.673 1.00 39.06 237 LYS A N 1
ATOM 1968 C CA . LYS A 1 237 ? -25.657 0.763 20.038 1.00 39.06 237 LYS A CA 1
ATOM 1969 C C . LYS A 1 237 ? -24.701 1.508 20.952 1.00 39.06 237 LYS A C 1
ATOM 1971 O O . LYS A 1 237 ? -24.729 1.303 22.162 1.00 39.06 237 LYS A O 1
ATOM 1976 N N . PHE A 1 238 ? -23.886 2.383 20.383 1.00 42.81 238 PHE A N 1
ATOM 1977 C CA . PHE A 1 238 ? -22.983 3.254 21.128 1.00 42.81 238 PHE A CA 1
ATOM 1978 C C . PHE A 1 238 ? -22.966 4.644 20.478 1.00 42.81 238 PHE A C 1
ATOM 1980 O O . PHE A 1 238 ? -21.910 5.202 20.225 1.00 42.81 238 PHE A O 1
ATOM 1987 N N . LEU A 1 239 ? -24.150 5.171 20.139 1.00 31.84 239 LEU A N 1
ATOM 1988 C CA . LEU A 1 239 ? -24.275 6.548 19.667 1.00 31.84 239 LEU A CA 1
ATOM 1989 C C . LEU A 1 239 ? -23.983 7.497 20.831 1.00 31.84 239 LEU A C 1
ATOM 1991 O O . LEU A 1 239 ? -24.665 7.468 21.860 1.00 31.84 239 LEU A O 1
ATOM 1995 N N . PHE A 1 240 ? -22.946 8.304 20.636 1.00 33.88 240 PHE A N 1
ATOM 1996 C CA . PHE A 1 240 ? -22.642 9.499 21.401 1.00 33.88 240 PHE A CA 1
ATOM 1997 C C . PHE A 1 240 ? -23.832 10.465 21.295 1.00 33.88 240 PHE A C 1
ATOM 1999 O O . PHE A 1 240 ? -24.352 10.698 20.202 1.00 33.88 240 PHE A O 1
ATOM 2006 N N . LYS A 1 241 ? -24.289 10.973 22.438 1.00 30.80 241 LYS A N 1
ATOM 2007 C CA . LYS A 1 241 ? -25.148 12.155 22.528 1.00 30.80 241 LYS A CA 1
ATOM 2008 C C . LYS A 1 241 ? -24.313 13.298 23.068 1.00 30.80 241 LYS A C 1
ATOM 2010 O O . LYS A 1 241 ? -23.524 13.018 24.001 1.00 30.80 241 LYS A O 1
#

Organism: NCBI:txid1561972

Mean predicted aligned error: 16.88 Å

Foldseek 3Di:
DDVVVLVVVVVVVVVPPDVPDPVCVQFDDDPSDTRGDQDPPDDPPPPQDFFKKKKAWAQKWFADPVQRKIKGAADFQRIKIQGHVVVRDIDRDALQVVQCLCVDPPCQGCQNPFWWKWKDAPNDTFIKTFNHWDDDPSIIMTRIDGPDDDDRMTGGIMMITGRDDPQPPWFDWDAFPPRDTDADPPPRDRTWRKDKDWDADDPVCVVVVVSSSDTFIWIWTQGPPPRDIDIGGPPDPGDDD